Protein AF-A0AAP5Z262-F1 (afdb_monomer_lite)

Sequence (219 aa):
YDGEVIDAGWVDPITGRAVGKDWRPDMFNWAFSESNGWQYSFSVQHDIHGLIDLMTRFDKTQNPEAERGDLFAARLDEYWSTYPDRNAGDNQFPVFNTGNVGQHVQGNEPDIHVPYLYNYVGQPWKGQAAIAAATNICYKNTADGICGNDDFGTLSAWFVFRALGFYPVNASSGIYEIGTPLFDSASIDVGNNQKFTVTAKNVSRENIFIQSARYNGKD

Foldseek 3Di:
DVLDDLAQQDADPVVRHHCHNPDDQLWADPVDPLAGNLLQLCVPLVCLVVSQVSQQVVVCVVPVPDDRNPRVVVSLVQQQVAARAQPPVVRHRDPQQWLDRHRARLQDDSRLLSLLSCVVVVRQQSSLVVLLSSCVSAADPDPSGGTHDCVVPVSVVSVVCVQQQWACSPPPPPDIGGYFHQDQKDWDDPDPPDIDMDGDPPDDSPNRDDPDDADPNHD

Structure (mmCIF, N/CA/C/O backbone):
data_AF-A0AAP5Z262-F1
#
_entry.id   AF-A0AAP5Z262-F1
#
loop_
_atom_site.group_PDB
_atom_site.id
_atom_site.type_symbol
_atom_site.label_atom_id
_atom_site.label_alt_id
_atom_site.label_comp_id
_atom_site.label_asym_id
_atom_site.label_entity_id
_atom_site.label_seq_id
_atom_site.pdbx_PDB_ins_code
_atom_site.Cartn_x
_atom_site.Cartn_y
_atom_site.Cartn_z
_atom_site.occupancy
_atom_site.B_iso_or_equiv
_atom_site.auth_seq_id
_atom_site.auth_comp_id
_atom_site.auth_asym_id
_atom_site.auth_atom_id
_atom_site.pdbx_PDB_model_num
ATOM 1 N N . TYR A 1 1 ? 19.035 11.234 -13.420 1.00 51.81 1 TYR A N 1
ATOM 2 C CA . TYR A 1 1 ? 19.169 10.525 -14.699 1.00 51.81 1 TYR A CA 1
ATOM 3 C C . TYR A 1 1 ? 18.167 11.129 -15.645 1.00 51.81 1 TYR A C 1
ATOM 5 O O . TYR A 1 1 ? 17.001 11.141 -15.278 1.00 51.81 1 TYR A O 1
ATOM 13 N N . ASP A 1 2 ? 18.612 11.692 -16.768 1.00 41.34 2 ASP A N 1
ATOM 14 C CA . ASP A 1 2 ? 17.813 12.429 -17.766 1.00 41.34 2 ASP A CA 1
ATOM 15 C C . ASP A 1 2 ? 16.777 11.545 -18.497 1.00 41.34 2 ASP A C 1
ATOM 17 O O . ASP A 1 2 ? 16.682 11.537 -19.718 1.00 41.34 2 ASP A O 1
ATOM 21 N N . GLY A 1 3 ? 16.002 10.749 -17.758 1.00 48.44 3 GLY A N 1
ATOM 22 C CA . GLY A 1 3 ? 15.009 9.831 -18.305 1.00 48.44 3 GLY A CA 1
ATOM 23 C C . GLY A 1 3 ? 15.581 8.580 -18.976 1.00 48.44 3 GLY A C 1
ATOM 24 O O . GLY A 1 3 ? 14.813 7.859 -19.606 1.00 48.44 3 GLY A O 1
ATOM 25 N N . GLU A 1 4 ? 16.883 8.297 -18.860 1.00 50.97 4 GLU A N 1
ATOM 26 C CA . GLU A 1 4 ? 17.452 7.058 -19.406 1.00 50.97 4 GLU A CA 1
ATOM 27 C C . GLU A 1 4 ? 16.997 5.830 -18.606 1.00 50.97 4 GLU A C 1
ATOM 29 O O . GLU A 1 4 ? 17.049 5.806 -17.373 1.00 50.97 4 GLU A O 1
ATOM 34 N N . VAL A 1 5 ? 16.528 4.818 -19.337 1.00 59.41 5 VAL A N 1
ATOM 35 C CA . VAL A 1 5 ? 16.011 3.558 -18.800 1.00 59.41 5 VAL A CA 1
ATOM 36 C C . VAL A 1 5 ? 17.166 2.728 -18.244 1.00 59.41 5 VAL A C 1
ATOM 38 O O . VAL A 1 5 ? 18.199 2.572 -18.892 1.00 59.41 5 VAL A O 1
ATOM 41 N N . ILE A 1 6 ? 16.975 2.160 -17.053 1.00 64.00 6 ILE A N 1
ATOM 42 C CA . ILE A 1 6 ? 17.837 1.083 -16.565 1.00 64.00 6 ILE A CA 1
ATOM 43 C C . ILE A 1 6 ? 17.396 -0.188 -17.288 1.00 64.00 6 ILE A C 1
ATOM 45 O O . ILE A 1 6 ? 16.364 -0.773 -16.960 1.00 64.00 6 ILE A O 1
ATOM 49 N N . ASP A 1 7 ? 18.145 -0.568 -18.315 1.00 64.88 7 ASP A N 1
ATOM 50 C CA . ASP A 1 7 ? 17.955 -1.806 -19.061 1.00 64.88 7 ASP A CA 1
ATOM 51 C C . ASP A 1 7 ? 19.186 -2.713 -18.939 1.00 64.88 7 ASP A C 1
ATOM 53 O O . ASP A 1 7 ? 20.154 -2.409 -18.247 1.00 64.88 7 ASP A O 1
ATOM 57 N N . ALA A 1 8 ? 19.158 -3.840 -19.643 1.00 63.81 8 ALA A N 1
ATOM 58 C CA . ALA A 1 8 ? 20.242 -4.814 -19.709 1.00 63.81 8 ALA A CA 1
ATOM 59 C C . ALA A 1 8 ? 21.622 -4.232 -20.118 1.00 63.81 8 ALA A C 1
ATOM 61 O O . ALA A 1 8 ? 22.658 -4.857 -19.870 1.00 63.81 8 ALA A O 1
ATOM 62 N N . GLY A 1 9 ? 21.654 -3.062 -20.761 1.00 67.50 9 GLY A N 1
ATOM 63 C CA . GLY A 1 9 ? 22.859 -2.338 -21.161 1.00 67.50 9 GLY A CA 1
ATOM 64 C C . GLY A 1 9 ? 23.286 -1.233 -20.192 1.00 67.50 9 GLY A C 1
ATOM 65 O O . GLY A 1 9 ? 24.366 -0.668 -20.374 1.00 67.50 9 GLY A O 1
ATOM 66 N N . TRP A 1 10 ? 22.488 -0.925 -19.166 1.00 73.25 10 TRP A N 1
ATOM 67 C CA . TRP A 1 10 ? 22.792 0.143 -18.221 1.00 73.25 10 TRP A CA 1
ATOM 68 C C . TRP A 1 10 ? 23.999 -0.202 -17.335 1.00 73.25 10 TRP A C 1
ATOM 70 O O . TRP A 1 10 ? 24.155 -1.319 -16.825 1.00 73.25 10 TRP A O 1
ATOM 80 N N . VAL A 1 11 ? 24.868 0.789 -17.142 1.00 71.12 11 VAL A N 1
ATOM 81 C CA . VAL A 1 11 ? 26.059 0.703 -16.294 1.00 71.12 11 VAL A CA 1
ATOM 82 C C . VAL A 1 11 ? 26.004 1.830 -15.283 1.00 71.12 11 VAL A C 1
ATOM 84 O O . VAL A 1 11 ? 25.891 2.997 -15.659 1.00 71.12 11 VAL A O 1
ATOM 87 N N . ASP A 1 12 ? 26.123 1.479 -14.007 1.00 67.56 12 ASP A N 1
ATOM 88 C CA . ASP A 1 12 ? 26.248 2.453 -12.934 1.00 67.56 12 ASP A CA 1
ATOM 89 C C . ASP A 1 12 ? 27.539 3.275 -13.144 1.00 67.56 12 ASP A C 1
ATOM 91 O O . ASP A 1 12 ? 28.634 2.710 -13.141 1.00 67.56 12 ASP A O 1
ATOM 95 N N . PRO A 1 13 ? 27.461 4.601 -13.322 1.00 67.12 13 PRO A N 1
ATOM 96 C CA . PRO A 1 13 ? 28.593 5.464 -13.626 1.00 67.12 13 PRO A CA 1
ATOM 97 C C . PRO A 1 13 ? 29.445 5.761 -12.390 1.00 67.12 13 PRO A C 1
ATOM 99 O O . PRO A 1 13 ? 30.559 6.257 -12.533 1.00 67.12 13 PRO A O 1
ATOM 102 N N . ILE A 1 14 ? 28.936 5.483 -11.185 1.00 69.12 14 ILE A N 1
ATOM 103 C CA . ILE A 1 14 ? 29.658 5.647 -9.923 1.00 69.12 14 ILE A CA 1
ATOM 104 C C . ILE A 1 14 ? 30.444 4.374 -9.619 1.00 69.12 14 ILE A C 1
ATOM 106 O O . ILE A 1 14 ? 31.624 4.443 -9.275 1.00 69.12 14 ILE A O 1
ATOM 110 N N . THR A 1 15 ? 29.808 3.206 -9.746 1.00 71.88 15 THR A N 1
ATOM 111 C CA . THR A 1 15 ? 30.442 1.923 -9.388 1.00 71.88 15 THR A CA 1
ATOM 112 C C . THR A 1 15 ? 31.077 1.193 -10.572 1.00 71.88 15 THR A C 1
ATOM 114 O O . THR A 1 15 ? 31.849 0.254 -10.368 1.00 71.88 15 THR A O 1
ATOM 117 N N . GLY A 1 16 ? 30.770 1.601 -11.806 1.00 71.56 16 GLY A N 1
ATOM 118 C CA . GLY A 1 16 ? 31.201 0.943 -13.042 1.00 71.56 16 GLY A CA 1
ATOM 119 C C . GLY A 1 16 ? 30.554 -0.424 -13.274 1.00 71.56 16 GLY A C 1
ATOM 120 O O . GLY A 1 16 ? 30.973 -1.159 -14.169 1.00 71.56 16 GLY A O 1
ATOM 121 N N . ARG A 1 17 ? 29.570 -0.812 -12.455 1.00 67.44 17 ARG A N 1
ATOM 122 C CA . ARG A 1 17 ? 28.938 -2.129 -12.528 1.00 67.44 17 ARG A CA 1
ATOM 123 C C . ARG A 1 17 ? 27.745 -2.086 -13.473 1.00 67.44 17 ARG A C 1
ATOM 125 O O . ARG A 1 17 ? 26.837 -1.275 -13.311 1.00 67.44 17 ARG A O 1
ATOM 132 N N . ALA A 1 18 ? 27.735 -2.991 -14.444 1.00 67.81 18 ALA A N 1
ATOM 133 C CA . ALA A 1 18 ? 26.558 -3.234 -15.265 1.00 67.81 18 ALA A CA 1
ATOM 134 C C . ALA A 1 18 ? 25.479 -3.951 -14.441 1.00 67.81 18 ALA A C 1
ATOM 136 O O . ALA A 1 18 ? 25.805 -4.837 -13.644 1.00 67.81 18 ALA A O 1
ATOM 137 N N . VAL A 1 19 ? 24.203 -3.636 -14.682 1.00 65.56 19 VAL A N 1
ATOM 138 C CA . VAL A 1 19 ? 23.093 -4.498 -14.220 1.00 65.56 19 VAL A CA 1
ATOM 139 C C . VAL A 1 19 ? 23.114 -5.865 -14.916 1.00 65.56 19 VAL A C 1
ATOM 141 O O . VAL A 1 19 ? 22.616 -6.846 -14.369 1.00 65.56 19 VAL A O 1
ATOM 144 N N . GLY A 1 20 ? 23.797 -5.945 -16.063 1.00 64.62 20 GLY A N 1
ATOM 145 C CA . GLY A 1 20 ? 24.061 -7.171 -16.804 1.00 64.62 20 GLY A CA 1
ATOM 146 C C . GLY A 1 20 ? 23.035 -7.411 -17.908 1.00 64.62 20 GLY A C 1
ATOM 147 O O . GLY A 1 20 ? 21.861 -7.085 -17.773 1.00 64.62 20 GLY A O 1
ATOM 148 N N . LYS A 1 21 ? 23.484 -8.033 -19.003 1.00 58.62 21 LYS A N 1
ATOM 149 C CA . LYS A 1 21 ? 22.681 -8.271 -20.218 1.00 58.62 21 LYS A CA 1
ATOM 150 C C . LYS A 1 21 ? 21.410 -9.112 -20.003 1.00 58.62 21 LYS A C 1
ATOM 152 O O . LYS A 1 21 ? 20.513 -9.086 -20.837 1.00 58.62 21 LYS A O 1
ATOM 157 N N . ASP A 1 22 ? 21.364 -9.866 -18.908 1.00 68.75 22 ASP A N 1
ATOM 158 C CA . ASP A 1 22 ? 20.265 -10.765 -18.547 1.00 68.75 22 ASP A CA 1
ATOM 159 C C . ASP A 1 22 ? 19.406 -10.181 -17.408 1.00 68.75 22 ASP A C 1
ATOM 161 O O . ASP A 1 22 ? 18.622 -10.903 -16.792 1.00 68.75 22 ASP A O 1
ATOM 165 N N . TRP A 1 23 ? 19.565 -8.885 -17.096 1.00 73.75 23 TRP A N 1
ATOM 166 C CA . TRP A 1 23 ? 18.809 -8.223 -16.037 1.00 73.75 23 TRP A CA 1
ATOM 167 C C . TRP A 1 23 ? 17.308 -8.266 -16.313 1.00 73.75 23 TRP A C 1
ATOM 169 O O . TRP A 1 23 ? 16.838 -7.943 -17.408 1.00 73.75 23 TRP A O 1
ATOM 179 N N . ARG A 1 24 ? 16.553 -8.615 -15.273 1.00 77.75 24 ARG A N 1
ATOM 180 C CA . ARG A 1 24 ? 15.099 -8.506 -15.234 1.00 77.75 24 ARG A CA 1
ATOM 181 C C . ARG A 1 24 ? 14.673 -7.929 -13.880 1.00 77.75 24 ARG A C 1
ATOM 183 O O . ARG A 1 24 ? 15.329 -8.209 -12.873 1.00 77.75 24 ARG A O 1
ATOM 190 N N . PRO A 1 25 ? 13.580 -7.148 -13.821 1.00 81.75 25 PRO A N 1
ATOM 191 C CA . PRO A 1 25 ? 13.153 -6.476 -12.591 1.00 81.75 25 PRO A CA 1
ATOM 192 C C . PRO A 1 25 ? 12.704 -7.436 -11.476 1.00 81.75 25 PRO A C 1
ATOM 194 O O . PRO A 1 25 ? 12.624 -7.026 -10.322 1.00 81.75 25 PRO A O 1
ATOM 197 N N . ASP A 1 26 ? 12.418 -8.700 -11.798 1.00 82.62 26 ASP A N 1
ATOM 198 C CA . ASP A 1 26 ? 11.992 -9.763 -10.878 1.00 82.62 26 ASP A CA 1
ATOM 199 C C . ASP A 1 26 ? 13.151 -10.560 -10.256 1.00 82.62 26 ASP A C 1
ATOM 201 O O . ASP A 1 26 ? 12.915 -11.388 -9.373 1.00 82.62 26 ASP A O 1
ATOM 205 N N . MET A 1 27 ? 14.391 -10.307 -10.687 1.00 84.12 27 MET A N 1
ATOM 206 C CA . MET A 1 27 ? 15.595 -10.945 -10.153 1.00 84.12 27 MET A CA 1
ATOM 207 C C . MET A 1 27 ? 16.131 -10.221 -8.918 1.00 84.12 27 MET A C 1
ATOM 209 O O . MET A 1 27 ? 16.180 -8.990 -8.874 1.00 84.12 27 MET A O 1
ATOM 213 N N . PHE A 1 28 ? 16.641 -10.992 -7.959 1.00 83.94 28 PHE A N 1
ATOM 214 C CA . PHE A 1 28 ? 17.442 -10.455 -6.866 1.00 83.94 28 PHE A CA 1
ATOM 215 C C . PHE A 1 28 ? 18.839 -10.093 -7.375 1.00 83.94 28 PHE A C 1
ATOM 217 O O . PHE A 1 28 ? 19.470 -10.878 -8.079 1.00 83.94 28 PHE A O 1
ATOM 224 N N . ASN A 1 29 ? 19.333 -8.901 -7.051 1.00 78.50 29 ASN A N 1
ATOM 225 C CA . ASN A 1 29 ? 20.678 -8.480 -7.433 1.00 78.50 29 ASN A CA 1
ATOM 226 C C . ASN A 1 29 ? 21.217 -7.415 -6.468 1.00 78.50 29 ASN A C 1
ATOM 228 O O . ASN A 1 29 ? 20.510 -6.908 -5.605 1.00 78.50 29 ASN A O 1
ATOM 232 N N . TRP A 1 30 ? 22.488 -7.054 -6.639 1.00 77.00 30 TRP A N 1
ATOM 233 C CA . TRP A 1 30 ? 23.200 -6.126 -5.756 1.00 77.00 30 TRP A CA 1
ATOM 234 C C . TRP A 1 30 ? 22.702 -4.671 -5.810 1.00 77.00 30 TRP A C 1
ATOM 236 O O . TRP A 1 30 ? 23.102 -3.882 -4.957 1.00 77.00 30 TRP A O 1
ATOM 246 N N . ALA A 1 31 ? 21.890 -4.293 -6.803 1.00 79.62 31 ALA A N 1
ATOM 247 C CA . ALA A 1 31 ? 21.392 -2.926 -6.942 1.00 79.62 31 ALA A CA 1
ATOM 248 C C . ALA A 1 31 ? 20.228 -2.622 -5.983 1.00 79.62 31 ALA A C 1
ATOM 250 O O . ALA A 1 31 ? 19.948 -1.453 -5.724 1.00 79.62 31 ALA A O 1
ATOM 251 N N . PHE A 1 32 ? 19.576 -3.656 -5.440 1.00 85.62 32 PHE A N 1
ATOM 252 C CA . PHE A 1 32 ? 18.444 -3.532 -4.525 1.00 85.62 32 PHE A CA 1
ATOM 253 C C . PHE A 1 32 ? 18.739 -4.277 -3.225 1.00 85.62 32 PHE A C 1
ATOM 255 O O . PHE A 1 32 ? 19.032 -5.472 -3.225 1.00 85.62 32 PHE A O 1
ATOM 262 N N . SER A 1 33 ? 18.669 -3.572 -2.098 1.00 89.56 33 SER A N 1
ATOM 263 C CA . SER A 1 33 ? 18.891 -4.187 -0.790 1.00 89.56 33 SER A CA 1
ATOM 264 C C . SER A 1 33 ? 17.739 -5.126 -0.453 1.00 89.56 33 SER A C 1
ATOM 266 O O . SER A 1 33 ? 16.592 -4.698 -0.409 1.00 89.56 33 SER A O 1
ATOM 268 N N . GLU A 1 34 ? 18.050 -6.402 -0.213 1.00 89.44 34 GLU A N 1
ATOM 269 C CA . GLU A 1 34 ? 17.104 -7.417 0.289 1.00 89.44 34 GLU A CA 1
ATOM 270 C C . GLU A 1 34 ? 15.880 -7.690 -0.606 1.00 89.44 34 GLU A C 1
ATOM 272 O O . GLU A 1 34 ? 14.940 -8.363 -0.194 1.00 89.44 34 GLU A O 1
ATOM 277 N N . SER A 1 35 ? 15.909 -7.219 -1.854 1.00 90.06 35 SER A N 1
ATOM 278 C CA . SER A 1 35 ? 14.719 -7.033 -2.678 1.00 90.06 35 SER A CA 1
ATOM 279 C C . SER A 1 35 ? 15.062 -7.046 -4.180 1.00 90.06 35 SER A C 1
ATOM 281 O O . SER A 1 35 ? 16.170 -7.416 -4.572 1.00 90.06 35 SER A O 1
ATOM 283 N N . ASN A 1 36 ? 14.118 -6.678 -5.047 1.00 88.56 36 ASN A N 1
ATOM 284 C CA . ASN A 1 36 ? 14.302 -6.577 -6.493 1.00 88.56 36 ASN A CA 1
ATOM 285 C C . ASN A 1 36 ? 13.772 -5.241 -7.053 1.00 88.56 36 ASN A C 1
ATOM 287 O O . ASN A 1 36 ? 13.292 -4.368 -6.326 1.00 88.56 36 ASN A O 1
ATOM 291 N N . GLY A 1 37 ? 13.876 -5.076 -8.374 1.00 88.00 37 GLY A N 1
ATOM 292 C CA . GLY A 1 37 ? 13.469 -3.845 -9.050 1.00 88.00 37 GLY A CA 1
ATOM 293 C C . GLY A 1 37 ? 11.963 -3.592 -9.011 1.00 88.00 37 GLY A C 1
ATOM 294 O O . GLY A 1 37 ? 11.551 -2.435 -9.002 1.00 88.00 37 GLY A O 1
ATOM 295 N N . TRP A 1 38 ? 11.141 -4.644 -8.944 1.00 89.88 38 TRP A N 1
ATOM 296 C CA . TRP A 1 38 ? 9.691 -4.515 -8.782 1.00 89.88 38 TRP A CA 1
ATOM 297 C C . TRP A 1 38 ? 9.321 -3.821 -7.476 1.00 89.88 38 TRP A C 1
ATOM 299 O O . TRP A 1 38 ? 8.616 -2.814 -7.487 1.00 89.88 38 TRP A O 1
ATOM 309 N N . GLN A 1 39 ? 9.833 -4.340 -6.370 1.00 91.38 39 GLN A N 1
ATOM 310 C CA . GLN A 1 39 ? 9.579 -3.861 -5.013 1.00 91.38 39 GLN A CA 1
ATOM 311 C C . GLN A 1 39 ? 10.075 -2.418 -4.823 1.00 91.38 39 GLN A C 1
ATOM 313 O O . GLN A 1 39 ? 9.315 -1.520 -4.458 1.00 91.38 39 GLN A O 1
ATOM 318 N N . TYR A 1 40 ? 11.320 -2.135 -5.220 1.00 93.25 40 TYR A N 1
ATOM 319 C CA . TYR A 1 40 ? 11.901 -0.795 -5.081 1.00 93.25 40 TYR A CA 1
ATOM 320 C C . TYR A 1 40 ? 11.339 0.257 -6.048 1.00 93.25 40 TYR A C 1
ATOM 322 O O . TYR A 1 40 ? 11.535 1.452 -5.812 1.00 93.25 40 TYR A O 1
ATOM 330 N N . SER A 1 41 ? 10.622 -0.140 -7.107 1.00 92.25 41 SER A N 1
ATOM 331 C CA . SER A 1 41 ? 10.039 0.810 -8.071 1.00 92.25 41 SER A CA 1
ATOM 332 C C . SER A 1 41 ? 9.047 1.793 -7.437 1.00 92.25 41 SER A C 1
ATOM 334 O O . SER A 1 41 ? 8.836 2.888 -7.961 1.00 92.25 41 SER A O 1
ATOM 336 N N . PHE A 1 42 ? 8.486 1.427 -6.282 1.00 95.62 42 PHE A N 1
ATOM 337 C CA . PHE A 1 42 ? 7.511 2.212 -5.532 1.00 95.62 42 PHE A CA 1
ATOM 338 C C . PHE A 1 42 ? 8.099 2.943 -4.310 1.00 95.62 42 PHE A C 1
ATOM 340 O O . PHE A 1 42 ? 7.357 3.574 -3.550 1.00 95.62 42 PHE A O 1
ATOM 347 N N . SER A 1 43 ? 9.419 2.895 -4.102 1.00 95.44 43 SER A N 1
ATOM 348 C CA . SER A 1 43 ? 10.116 3.487 -2.945 1.00 95.44 43 SER A CA 1
ATOM 349 C C . SER A 1 43 ? 10.392 4.986 -3.119 1.00 95.44 43 SER A C 1
ATOM 351 O O . SER A 1 43 ? 11.528 5.452 -3.054 1.00 95.44 43 SER A O 1
ATOM 353 N N . VAL A 1 44 ? 9.326 5.755 -3.363 1.00 96.38 44 VAL A N 1
ATOM 354 C CA . VAL A 1 44 ? 9.349 7.221 -3.531 1.00 96.38 44 VAL A CA 1
ATOM 355 C C . VAL A 1 44 ? 8.280 7.859 -2.637 1.00 96.38 44 VAL A C 1
ATOM 357 O O . VAL A 1 44 ? 7.519 8.725 -3.053 1.00 96.38 44 VAL A O 1
ATOM 360 N N . GLN A 1 45 ? 8.190 7.414 -1.379 1.00 96.88 45 GLN A N 1
ATOM 361 C CA . GLN A 1 45 ? 7.114 7.780 -0.443 1.00 96.88 45 GLN A CA 1
ATOM 362 C C . GLN A 1 45 ? 6.991 9.299 -0.233 1.00 96.88 45 GLN A C 1
ATOM 364 O O . GLN A 1 45 ? 5.908 9.805 0.049 1.00 96.88 45 GLN A O 1
ATOM 369 N N . HIS A 1 46 ? 8.092 10.038 -0.384 1.00 96.94 46 HIS A N 1
ATOM 370 C CA . HIS A 1 46 ? 8.107 11.494 -0.263 1.00 96.94 46 HIS A CA 1
ATOM 371 C C . HIS A 1 46 ? 7.457 12.227 -1.449 1.00 96.94 46 HIS A C 1
ATOM 373 O O . HIS A 1 46 ? 7.038 13.367 -1.270 1.00 96.94 46 HIS A O 1
ATOM 379 N N . ASP A 1 47 ? 7.365 11.597 -2.627 1.00 97.56 47 ASP A N 1
ATOM 380 C CA . ASP A 1 47 ? 6.815 12.194 -3.851 1.00 97.56 47 ASP A CA 1
ATOM 381 C C . ASP A 1 47 ? 6.137 11.150 -4.765 1.00 97.56 47 ASP A C 1
ATOM 383 O O . ASP A 1 47 ? 6.516 10.913 -5.916 1.00 97.56 47 ASP A O 1
ATOM 387 N N . ILE A 1 48 ? 5.090 10.506 -4.243 1.00 97.81 48 ILE A N 1
ATOM 388 C CA . ILE A 1 48 ? 4.308 9.510 -4.995 1.00 97.81 48 ILE A CA 1
ATOM 389 C C . ILE A 1 48 ? 3.617 10.152 -6.207 1.00 97.81 48 ILE A C 1
ATOM 391 O O . ILE A 1 48 ? 3.496 9.530 -7.262 1.00 97.81 48 ILE A O 1
ATOM 395 N N . HIS A 1 49 ? 3.188 11.413 -6.097 1.00 97.69 49 HIS A N 1
ATOM 396 C CA . HIS A 1 49 ? 2.591 12.129 -7.222 1.00 97.69 49 HIS A CA 1
ATOM 397 C C . HIS A 1 49 ? 3.599 12.375 -8.351 1.00 97.69 49 HIS A C 1
ATOM 399 O O . HIS A 1 49 ? 3.242 12.153 -9.509 1.00 97.69 49 HIS A O 1
ATOM 405 N N . GLY A 1 50 ? 4.843 12.746 -8.037 1.00 97.94 50 GLY A N 1
ATOM 406 C CA . GLY A 1 50 ? 5.915 12.864 -9.022 1.00 97.94 50 GLY A CA 1
ATOM 407 C C . GLY A 1 50 ? 6.248 11.534 -9.700 1.00 97.94 50 GLY A C 1
ATOM 408 O O . GLY A 1 50 ? 6.443 11.506 -10.918 1.00 97.94 50 GLY A O 1
ATOM 409 N N . LEU A 1 51 ? 6.228 10.419 -8.957 1.00 97.44 51 LEU A N 1
ATOM 410 C CA . LEU A 1 51 ? 6.374 9.074 -9.528 1.00 97.44 51 LEU A CA 1
ATOM 411 C C . LEU A 1 51 ? 5.230 8.733 -10.500 1.00 97.44 51 LEU A C 1
ATOM 413 O O . LEU A 1 51 ? 5.487 8.278 -11.617 1.00 97.44 51 LEU A O 1
ATOM 417 N N . ILE A 1 52 ? 3.978 9.006 -10.118 1.00 98.31 52 ILE A N 1
ATOM 418 C CA . ILE A 1 52 ? 2.803 8.828 -10.988 1.00 98.31 52 ILE A CA 1
ATOM 419 C C . ILE A 1 52 ? 2.938 9.667 -12.263 1.00 98.31 52 ILE A C 1
ATOM 421 O O . ILE A 1 52 ? 2.683 9.173 -13.363 1.00 98.31 52 ILE A O 1
ATOM 425 N N . ASP A 1 53 ? 3.366 10.923 -12.140 1.00 97.62 53 ASP A N 1
ATOM 426 C CA . ASP A 1 53 ? 3.544 11.819 -13.283 1.00 97.62 53 ASP A CA 1
ATOM 427 C C . ASP A 1 53 ? 4.675 11.346 -14.203 1.00 97.62 53 ASP A C 1
ATOM 429 O O . ASP A 1 53 ? 4.554 11.431 -15.426 1.00 97.62 53 ASP A O 1
ATOM 433 N N . LEU A 1 54 ? 5.767 10.823 -13.637 1.00 96.31 54 LEU A N 1
ATOM 434 C CA . LEU A 1 54 ? 6.868 10.234 -14.397 1.00 96.31 54 LEU A CA 1
ATOM 435 C C . LEU A 1 54 ? 6.401 9.017 -15.204 1.00 96.31 54 LEU A C 1
ATOM 437 O O . LEU A 1 54 ? 6.632 8.971 -16.413 1.00 96.31 54 LEU A O 1
ATOM 441 N N . MET A 1 55 ? 5.703 8.076 -14.563 1.00 95.06 55 MET A N 1
ATOM 442 C CA . MET A 1 55 ? 5.150 6.897 -15.238 1.00 95.06 55 MET A CA 1
ATOM 443 C C . MET A 1 55 ? 4.120 7.283 -16.305 1.00 95.06 55 MET A C 1
ATOM 445 O O . MET A 1 55 ? 4.134 6.731 -17.399 1.00 95.06 55 MET A O 1
ATOM 449 N N . THR A 1 56 ? 3.284 8.288 -16.035 1.00 95.38 56 THR A N 1
ATOM 450 C CA . THR A 1 56 ? 2.315 8.811 -17.011 1.00 95.38 56 THR A CA 1
ATOM 451 C C . THR A 1 56 ? 3.016 9.395 -18.239 1.00 95.38 56 THR A C 1
ATOM 453 O O . THR A 1 56 ? 2.611 9.131 -19.368 1.00 95.38 56 THR A O 1
ATOM 456 N N . ARG A 1 57 ? 4.083 10.191 -18.056 1.00 95.31 57 ARG A N 1
ATOM 457 C CA . ARG A 1 57 ? 4.856 10.732 -19.189 1.00 95.31 57 ARG A CA 1
ATOM 458 C C . ARG A 1 57 ? 5.466 9.622 -20.038 1.00 95.31 57 ARG A C 1
ATOM 460 O O . ARG A 1 57 ? 5.474 9.753 -21.257 1.00 95.31 57 ARG A O 1
ATOM 467 N N . PHE A 1 58 ? 5.958 8.560 -19.402 1.00 90.00 58 PHE A N 1
ATOM 468 C CA . PHE A 1 58 ? 6.479 7.392 -20.104 1.00 90.00 58 PHE A CA 1
ATOM 469 C C . PHE A 1 58 ? 5.386 6.690 -20.914 1.00 90.00 58 PHE A C 1
ATOM 471 O O . PHE A 1 58 ? 5.572 6.465 -22.108 1.00 90.00 58 PHE A O 1
ATOM 478 N N . ASP A 1 59 ? 4.234 6.409 -20.306 1.00 91.25 59 ASP A N 1
ATOM 479 C CA . ASP A 1 59 ? 3.116 5.743 -20.981 1.00 91.25 59 ASP A CA 1
ATOM 480 C C . ASP A 1 59 ? 2.650 6.536 -22.210 1.00 91.25 59 ASP A C 1
ATOM 482 O O . ASP A 1 59 ? 2.495 5.986 -23.297 1.00 91.25 59 ASP A O 1
ATOM 486 N N . LYS A 1 60 ? 2.611 7.871 -22.103 1.00 92.44 60 LYS A N 1
ATOM 487 C CA . LYS A 1 60 ? 2.285 8.770 -23.222 1.00 92.44 60 LYS A CA 1
ATOM 488 C C . LYS A 1 60 ? 3.247 8.719 -24.408 1.00 92.44 60 LYS A C 1
ATOM 490 O O . LYS A 1 60 ? 2.874 9.157 -25.495 1.00 92.44 60 LYS A O 1
ATOM 495 N N . THR A 1 61 ? 4.458 8.181 -24.242 1.00 92.94 61 THR A N 1
ATOM 496 C CA . THR A 1 61 ? 5.361 7.921 -25.380 1.00 92.94 61 THR A CA 1
ATOM 497 C C . THR A 1 61 ? 4.896 6.743 -26.239 1.00 92.94 61 THR A C 1
ATOM 499 O O . THR A 1 61 ? 5.227 6.694 -27.421 1.00 92.94 61 THR A O 1
ATOM 502 N N . GLN A 1 62 ? 4.133 5.813 -25.655 1.00 90.25 62 GLN A N 1
ATOM 503 C CA . GLN A 1 62 ? 3.615 4.607 -26.305 1.00 90.25 62 GLN A CA 1
ATOM 504 C C . GLN A 1 62 ? 2.124 4.745 -26.651 1.00 90.25 62 GLN A C 1
ATOM 506 O O . GLN A 1 62 ? 1.688 4.303 -27.711 1.00 90.25 62 GLN A O 1
ATOM 511 N N . ASN A 1 63 ? 1.352 5.388 -25.772 1.00 93.31 63 ASN A N 1
ATOM 512 C CA . ASN A 1 63 ? -0.076 5.641 -25.902 1.00 93.31 63 ASN A CA 1
ATOM 513 C C . ASN A 1 63 ? -0.397 7.109 -25.547 1.00 93.31 63 ASN A C 1
ATOM 515 O O . ASN A 1 63 ? -0.592 7.426 -24.373 1.00 93.31 63 ASN A O 1
ATOM 519 N N . PRO A 1 64 ? -0.490 8.020 -26.534 1.00 95.50 64 PRO A N 1
ATOM 520 C CA . PRO A 1 64 ? -0.764 9.441 -26.288 1.00 95.50 64 PRO A CA 1
ATOM 521 C C . PRO A 1 64 ? -2.066 9.735 -25.520 1.00 95.50 64 PRO A C 1
ATOM 523 O O . PRO A 1 64 ? -2.156 10.778 -24.870 1.00 95.50 64 PRO A O 1
ATOM 526 N N . GLU A 1 65 ? -3.037 8.817 -25.563 1.00 96.94 65 GLU A N 1
ATOM 527 C CA . GLU A 1 65 ? -4.336 8.928 -24.886 1.00 96.94 65 GLU A CA 1
ATOM 528 C C . GLU A 1 65 ? -4.318 8.395 -23.441 1.00 96.94 65 GLU A C 1
ATOM 530 O O . GLU A 1 65 ? -5.353 8.412 -22.782 1.00 96.94 65 GLU A O 1
ATOM 535 N N . ALA A 1 66 ? -3.172 7.922 -22.934 1.00 95.50 66 ALA A N 1
ATOM 536 C CA . ALA A 1 66 ? -3.055 7.431 -21.562 1.00 95.50 66 ALA A CA 1
ATOM 537 C C . ALA A 1 66 ? -3.460 8.502 -20.533 1.00 95.50 66 ALA A C 1
ATOM 539 O O . ALA A 1 66 ? -3.001 9.657 -20.580 1.00 95.50 66 ALA A O 1
ATOM 540 N N . GLU A 1 67 ? -4.296 8.116 -19.573 1.00 97.00 67 GLU A N 1
ATOM 541 C CA . GLU A 1 67 ? -4.696 8.966 -18.463 1.00 97.00 67 GLU A CA 1
ATOM 542 C C . GLU A 1 67 ? -3.621 8.983 -17.370 1.00 97.00 67 GLU A C 1
ATOM 544 O O . GLU A 1 67 ? -2.689 8.173 -17.308 1.00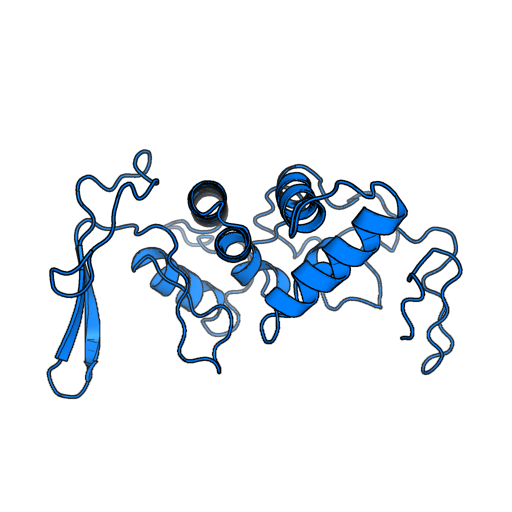 97.00 67 GLU A O 1
ATOM 549 N N . ARG A 1 68 ? -3.709 9.981 -16.487 1.00 97.12 68 ARG A N 1
ATOM 550 C CA . ARG A 1 68 ? -2.754 10.117 -15.390 1.00 97.12 68 ARG A CA 1
ATOM 551 C C . ARG A 1 68 ? -2.892 8.939 -14.427 1.00 97.12 68 ARG A C 1
ATOM 553 O O . ARG A 1 68 ? -3.896 8.827 -13.734 1.00 97.12 68 ARG A O 1
ATOM 560 N N . GLY A 1 69 ? -1.823 8.160 -14.295 1.00 96.50 69 GLY A N 1
ATOM 561 C CA . GLY A 1 69 ? -1.749 7.035 -13.365 1.00 96.50 69 GLY A CA 1
ATOM 562 C C . GLY A 1 69 ? -2.139 5.680 -13.946 1.00 96.50 69 GLY A C 1
ATOM 563 O O . GLY A 1 69 ? -2.029 4.705 -13.208 1.00 96.50 69 GLY A O 1
ATOM 564 N N . ASP A 1 70 ? -2.494 5.582 -15.231 1.00 95.81 70 ASP A N 1
ATOM 565 C CA . ASP A 1 70 ? -2.849 4.306 -15.875 1.00 95.81 70 ASP A CA 1
ATOM 566 C C . ASP A 1 70 ? -1.743 3.261 -15.716 1.00 95.81 70 ASP A C 1
ATOM 568 O O . ASP A 1 70 ? -1.961 2.196 -15.133 1.00 95.81 70 ASP A O 1
ATOM 572 N N . LEU A 1 71 ? -0.518 3.599 -16.132 1.00 95.19 71 LEU A N 1
ATOM 573 C CA . LEU A 1 71 ? 0.631 2.712 -15.963 1.00 95.19 71 LEU A CA 1
ATOM 574 C C . LEU A 1 71 ? 0.927 2.405 -14.490 1.00 95.19 71 LEU A C 1
ATOM 576 O O . LEU A 1 71 ? 1.274 1.274 -14.161 1.00 95.19 71 LEU A O 1
ATOM 580 N N . PHE A 1 72 ? 0.785 3.384 -13.595 1.00 97.25 72 PHE A N 1
ATOM 581 C CA . PHE A 1 72 ? 1.032 3.175 -12.167 1.00 97.25 72 PHE A CA 1
ATOM 582 C C . PHE A 1 72 ? 0.040 2.160 -11.579 1.00 97.25 72 PHE A C 1
ATOM 584 O O . PHE A 1 72 ? 0.447 1.220 -10.900 1.00 97.25 72 PHE A O 1
ATOM 591 N N . ALA A 1 73 ? -1.251 2.305 -11.890 1.00 97.50 73 ALA A N 1
ATOM 592 C CA . ALA A 1 73 ? -2.293 1.379 -11.463 1.00 97.50 73 ALA A CA 1
ATOM 593 C C . ALA A 1 73 ? -2.106 -0.015 -12.080 1.00 97.50 73 ALA A C 1
ATOM 595 O O . ALA A 1 73 ? -2.213 -1.010 -11.367 1.00 97.50 73 ALA A O 1
ATOM 596 N N . ALA A 1 74 ? -1.765 -0.099 -13.369 1.00 96.06 74 ALA A N 1
ATOM 597 C CA . ALA A 1 74 ? -1.488 -1.368 -14.038 1.00 96.06 74 ALA A CA 1
ATOM 598 C C . ALA A 1 74 ? -0.275 -2.091 -13.428 1.00 96.06 74 ALA A C 1
ATOM 600 O O . ALA A 1 74 ? -0.310 -3.305 -13.235 1.00 96.06 74 ALA A O 1
ATOM 601 N N . ARG A 1 75 ? 0.783 -1.351 -13.071 1.00 95.31 75 ARG A N 1
ATOM 602 C CA . ARG A 1 75 ? 1.958 -1.912 -12.390 1.00 95.31 75 ARG A CA 1
ATOM 603 C C . ARG A 1 75 ? 1.638 -2.379 -10.981 1.00 95.31 75 ARG A C 1
ATOM 605 O O . ARG A 1 75 ? 2.128 -3.435 -10.595 1.00 95.31 75 ARG A O 1
ATOM 612 N N . LEU A 1 76 ? 0.807 -1.647 -10.237 1.00 97.19 76 LEU A N 1
ATOM 613 C CA . LEU A 1 76 ? 0.296 -2.136 -8.959 1.00 97.19 76 LEU A CA 1
ATOM 614 C C . LEU A 1 76 ? -0.525 -3.416 -9.147 1.00 97.19 76 LEU A C 1
ATOM 616 O O . LEU A 1 76 ? -0.309 -4.356 -8.398 1.00 97.19 76 LEU A O 1
ATOM 620 N N . ASP A 1 77 ? -1.413 -3.504 -10.140 1.00 97.31 77 ASP A N 1
ATOM 621 C CA . ASP A 1 77 ? -2.191 -4.727 -10.391 1.00 97.31 77 ASP A CA 1
ATOM 622 C C . ASP A 1 77 ? -1.270 -5.922 -10.707 1.00 97.31 77 ASP A C 1
ATOM 624 O O . ASP A 1 77 ? -1.407 -6.994 -10.113 1.00 97.31 77 ASP A O 1
ATOM 628 N N . GLU A 1 78 ? -0.286 -5.721 -11.590 1.00 95.25 78 GLU A N 1
ATOM 629 C CA . GLU A 1 78 ? 0.701 -6.737 -11.976 1.00 95.25 78 GLU A CA 1
ATOM 630 C C . GLU A 1 78 ? 1.577 -7.180 -10.793 1.00 95.25 78 GLU A C 1
ATOM 632 O O . GLU A 1 78 ? 1.912 -8.363 -10.677 1.00 95.25 78 GLU A O 1
ATOM 637 N N . TYR A 1 79 ? 1.903 -6.254 -9.888 1.00 94.81 79 TYR A N 1
ATOM 638 C CA . TYR A 1 79 ? 2.692 -6.503 -8.682 1.00 94.81 79 TYR A CA 1
ATOM 639 C C . TYR A 1 79 ? 2.063 -7.578 -7.779 1.00 94.81 79 TYR A C 1
ATOM 641 O O . TYR A 1 79 ? 2.783 -8.391 -7.205 1.00 94.81 79 TYR A O 1
ATOM 649 N N . TRP A 1 80 ? 0.731 -7.666 -7.710 1.00 94.75 80 TRP A N 1
ATOM 650 C CA . TRP A 1 80 ? 0.035 -8.684 -6.905 1.00 94.75 80 TRP A CA 1
ATOM 651 C C . TRP A 1 80 ? -0.125 -10.040 -7.605 1.00 94.75 80 TRP A C 1
ATOM 653 O O . TRP A 1 80 ? -0.456 -11.026 -6.945 1.00 94.75 80 TRP A O 1
ATOM 663 N N . SER A 1 81 ? 0.094 -10.113 -8.922 1.00 92.38 81 SER A N 1
ATOM 664 C CA . SER A 1 81 ? -0.099 -11.336 -9.720 1.00 92.38 81 SER A CA 1
ATOM 665 C C . SER A 1 81 ? 1.191 -11.967 -10.245 1.00 92.38 81 SER A C 1
ATOM 667 O O . SER A 1 81 ? 1.189 -13.139 -10.620 1.00 92.38 81 SER A O 1
ATOM 669 N N . THR A 1 82 ? 2.287 -11.213 -10.285 1.00 89.56 82 THR A N 1
ATOM 670 C CA . THR A 1 82 ? 3.584 -11.669 -10.803 1.00 89.56 82 THR A CA 1
ATOM 671 C C . THR A 1 82 ? 4.472 -12.098 -9.652 1.00 89.56 82 THR A C 1
ATOM 673 O O . THR A 1 82 ? 4.561 -11.378 -8.675 1.00 89.56 82 THR A O 1
ATOM 676 N N . TYR A 1 83 ? 5.154 -13.237 -9.742 1.00 88.50 83 TYR A N 1
ATOM 677 C CA . TYR A 1 83 ? 6.042 -13.706 -8.673 1.00 88.50 83 TYR A CA 1
ATOM 678 C C . TYR A 1 83 ? 7.517 -13.479 -9.026 1.00 88.50 83 TYR A C 1
ATOM 680 O O . TYR A 1 83 ? 7.865 -13.564 -10.206 1.00 88.50 83 TYR A O 1
ATOM 688 N N . PRO A 1 84 ? 8.392 -13.236 -8.031 1.00 86.12 84 PRO A N 1
ATOM 689 C CA . PRO A 1 84 ? 9.835 -13.214 -8.246 1.00 86.12 84 PRO A CA 1
ATOM 690 C C . PRO A 1 84 ? 10.338 -14.530 -8.850 1.00 86.12 84 PRO A C 1
ATOM 692 O O . PRO A 1 84 ? 9.840 -15.606 -8.491 1.00 86.12 84 PRO A O 1
ATOM 695 N N . ASP A 1 85 ? 11.364 -14.471 -9.702 1.00 81.88 85 ASP A N 1
ATOM 696 C CA . ASP A 1 85 ? 11.982 -15.690 -10.226 1.00 81.88 85 ASP A CA 1
ATOM 697 C C . ASP A 1 85 ? 12.804 -16.391 -9.133 1.00 81.88 85 ASP A C 1
ATOM 699 O O . ASP A 1 85 ? 13.897 -15.971 -8.740 1.00 81.88 85 ASP A O 1
ATOM 703 N N . ARG A 1 86 ? 12.266 -17.507 -8.640 1.00 80.69 86 ARG A N 1
ATOM 704 C CA . ARG A 1 86 ? 12.917 -18.359 -7.636 1.00 80.69 86 ARG A CA 1
ATOM 705 C C . ARG A 1 86 ? 13.959 -19.310 -8.229 1.00 80.69 86 ARG A C 1
ATOM 707 O O . ARG A 1 86 ? 14.645 -19.981 -7.471 1.00 80.69 86 ARG A O 1
ATOM 714 N N . ASN A 1 87 ? 14.087 -19.368 -9.554 1.00 81.62 87 ASN A N 1
ATOM 715 C CA . ASN A 1 87 ? 15.016 -20.237 -10.275 1.00 81.62 87 ASN A CA 1
ATOM 716 C C . ASN A 1 87 ? 16.103 -19.449 -11.030 1.00 81.62 87 ASN A C 1
ATOM 718 O O . ASN A 1 87 ? 16.783 -20.013 -11.888 1.00 81.62 87 ASN A O 1
ATOM 722 N N . ALA A 1 88 ? 16.315 -18.170 -10.703 1.00 79.88 88 ALA A N 1
ATOM 723 C CA . ALA A 1 88 ? 17.292 -17.294 -11.359 1.00 79.88 88 ALA A CA 1
ATOM 724 C C . ALA A 1 88 ? 18.771 -17.572 -10.980 1.00 79.88 88 ALA A C 1
ATOM 726 O O . ALA A 1 88 ? 19.614 -16.678 -11.056 1.00 79.88 88 ALA A O 1
ATOM 727 N N . GLY A 1 89 ? 19.109 -18.801 -10.572 1.00 82.88 89 GLY A N 1
ATOM 728 C CA . GLY A 1 89 ? 20.468 -19.192 -10.180 1.00 82.88 89 GLY A CA 1
ATOM 729 C C . GLY A 1 89 ? 21.003 -18.352 -9.017 1.00 82.88 89 GLY A C 1
ATOM 730 O O . GLY A 1 89 ? 20.353 -18.245 -7.980 1.00 82.88 89 GLY A O 1
ATOM 731 N N . ASP A 1 90 ? 22.162 -17.718 -9.203 1.00 78.44 90 ASP A N 1
ATOM 732 C CA . ASP A 1 90 ? 22.780 -16.841 -8.193 1.00 78.44 90 ASP A CA 1
ATOM 733 C C . ASP A 1 90 ? 21.936 -15.589 -7.875 1.00 78.44 90 ASP A C 1
ATOM 735 O O . ASP A 1 90 ? 22.106 -14.980 -6.822 1.00 78.44 90 ASP A O 1
ATOM 739 N N . ASN A 1 91 ? 20.992 -15.241 -8.756 1.00 78.06 91 ASN A N 1
ATOM 740 C CA . ASN A 1 91 ? 20.060 -14.120 -8.608 1.00 78.06 91 ASN A CA 1
ATOM 741 C C . ASN A 1 91 ? 18.670 -14.567 -8.115 1.00 78.06 91 ASN A C 1
ATOM 743 O O . ASN A 1 91 ? 17.687 -13.831 -8.256 1.00 78.06 91 ASN A O 1
ATOM 747 N N . GLN A 1 92 ? 18.554 -15.797 -7.597 1.00 80.75 92 GLN A N 1
ATOM 748 C CA . GLN A 1 92 ? 17.298 -16.315 -7.057 1.00 80.75 92 GLN A CA 1
ATOM 749 C C . GLN A 1 92 ? 16.764 -15.417 -5.943 1.00 80.75 92 GLN A C 1
ATOM 751 O O . GLN A 1 92 ? 17.512 -14.908 -5.103 1.00 80.75 92 GLN A O 1
ATOM 756 N N . PHE A 1 93 ? 15.444 -15.263 -5.912 1.00 82.56 93 PHE A N 1
ATOM 757 C CA . PHE A 1 93 ? 14.806 -14.477 -4.871 1.00 82.56 93 PHE A CA 1
ATOM 758 C C . PHE A 1 93 ? 15.084 -15.060 -3.468 1.00 82.56 93 PHE A C 1
ATOM 760 O O . PHE A 1 93 ? 14.910 -16.271 -3.280 1.00 82.56 93 PHE A O 1
ATOM 767 N N . PRO A 1 94 ? 15.521 -14.255 -2.478 1.00 81.69 94 PRO A N 1
ATOM 768 C CA . PRO A 1 94 ? 16.037 -14.797 -1.227 1.00 81.69 94 PRO A CA 1
ATOM 769 C C . PRO A 1 94 ? 14.966 -15.493 -0.388 1.00 81.69 94 PRO A C 1
ATOM 771 O O . PRO A 1 94 ? 13.848 -15.005 -0.255 1.00 81.69 94 PRO A O 1
ATOM 774 N N . VAL A 1 95 ? 15.335 -16.602 0.259 1.00 82.81 95 VAL A N 1
ATOM 775 C CA . VAL A 1 95 ? 14.401 -17.432 1.049 1.00 82.81 95 VAL A CA 1
ATOM 776 C C . VAL A 1 95 ? 13.836 -16.727 2.285 1.00 82.81 95 VAL A C 1
ATOM 778 O O . VAL A 1 95 ? 12.811 -17.155 2.806 1.00 82.81 95 VAL A O 1
ATOM 781 N N . PHE A 1 96 ? 14.511 -15.676 2.761 1.00 83.88 96 PHE A N 1
ATOM 782 C CA . PHE A 1 96 ? 14.077 -14.872 3.905 1.00 83.88 96 PHE A CA 1
ATOM 783 C C . PHE A 1 96 ? 12.980 -13.861 3.540 1.00 83.88 96 PHE A C 1
ATOM 785 O O . PHE A 1 96 ? 12.327 -13.341 4.435 1.00 83.88 96 PHE A O 1
ATOM 792 N N . ASN A 1 97 ? 12.736 -13.615 2.247 1.00 87.50 97 ASN A N 1
ATOM 793 C CA . ASN A 1 97 ? 11.587 -12.840 1.798 1.00 87.50 97 ASN A CA 1
ATOM 794 C C . ASN A 1 97 ? 10.342 -13.740 1.778 1.00 87.50 97 ASN A C 1
ATOM 796 O O . ASN A 1 97 ? 10.161 -14.578 0.890 1.00 87.50 97 ASN A O 1
ATOM 800 N N . THR A 1 98 ? 9.491 -13.569 2.782 1.00 92.62 98 THR A N 1
ATOM 801 C CA . THR A 1 98 ? 8.344 -14.427 3.102 1.00 92.62 98 THR A CA 1
ATOM 802 C C . THR A 1 98 ? 7.038 -13.629 3.174 1.00 92.62 98 THR A C 1
ATOM 804 O O . THR A 1 98 ? 7.013 -12.400 3.194 1.00 92.62 98 THR A O 1
ATOM 807 N N . GLY A 1 99 ? 5.900 -14.333 3.199 1.00 93.81 99 GLY A N 1
ATOM 808 C CA . GLY A 1 99 ? 4.585 -13.681 3.153 1.00 93.81 99 GLY A CA 1
ATOM 809 C C . GLY A 1 99 ? 4.252 -13.104 1.776 1.00 93.81 99 GLY A C 1
ATOM 810 O O . GLY A 1 99 ? 3.609 -12.059 1.691 1.00 93.81 99 GLY A O 1
ATOM 811 N N . ASN A 1 100 ? 4.708 -13.769 0.707 1.00 93.25 100 ASN A N 1
ATOM 812 C CA . ASN A 1 100 ? 4.540 -13.285 -0.658 1.00 93.25 100 ASN A CA 1
ATOM 813 C C . ASN A 1 100 ? 3.086 -13.334 -1.146 1.00 93.25 100 ASN A C 1
ATOM 815 O O . ASN A 1 100 ? 2.430 -14.375 -1.050 1.00 93.25 100 ASN A O 1
ATOM 819 N N . VAL A 1 101 ? 2.643 -12.263 -1.802 1.00 94.81 101 VAL A N 1
ATOM 820 C CA . VAL A 1 101 ? 1.464 -12.245 -2.679 1.00 94.81 101 VAL A CA 1
ATOM 821 C C . VAL A 1 101 ? 1.883 -11.584 -3.991 1.00 94.81 101 VAL A C 1
ATOM 823 O O . VAL A 1 101 ? 2.001 -10.366 -4.065 1.00 94.81 101 VAL A O 1
ATOM 826 N N . GLY A 1 102 ? 2.186 -12.393 -5.008 1.00 94.00 102 GLY A N 1
ATOM 827 C CA . GLY A 1 102 ? 2.927 -11.908 -6.172 1.00 94.00 102 GLY A CA 1
ATOM 828 C C . GLY A 1 102 ? 4.330 -11.429 -5.775 1.00 94.00 102 GLY A C 1
ATOM 829 O O . GLY A 1 102 ? 5.071 -12.164 -5.112 1.00 94.00 102 GLY A O 1
ATOM 830 N N . GLN A 1 103 ? 4.676 -10.202 -6.173 1.00 94.50 103 GLN A N 1
ATOM 831 C CA . GLN A 1 103 ? 5.928 -9.518 -5.844 1.00 94.50 103 GLN A CA 1
ATOM 832 C C . GLN A 1 103 ? 5.901 -8.952 -4.424 1.00 94.50 103 GLN A C 1
ATOM 834 O O . GLN A 1 103 ? 6.964 -8.787 -3.839 1.00 94.50 103 GLN A O 1
ATOM 839 N N . HIS A 1 104 ? 4.715 -8.701 -3.854 1.00 96.38 104 HIS A N 1
ATOM 840 C CA . HIS A 1 104 ? 4.586 -8.158 -2.501 1.00 96.38 104 HIS A CA 1
ATOM 841 C C . HIS A 1 104 ? 5.161 -9.104 -1.462 1.00 96.38 104 HIS A C 1
ATOM 843 O O . HIS A 1 104 ? 4.659 -10.218 -1.336 1.00 96.38 104 HIS A O 1
ATOM 849 N N . VAL A 1 105 ? 6.126 -8.651 -0.668 1.00 96.00 105 VAL A N 1
ATOM 850 C CA . VAL A 1 105 ? 6.687 -9.366 0.481 1.00 96.00 105 VAL A CA 1
ATOM 851 C C . VAL A 1 105 ? 6.287 -8.646 1.760 1.00 96.00 105 VAL A C 1
ATOM 853 O O . VAL A 1 105 ? 6.928 -7.696 2.189 1.00 96.00 105 VAL A O 1
ATOM 856 N N . GLN A 1 106 ? 5.235 -9.126 2.428 1.00 97.06 106 GLN A N 1
ATOM 857 C CA . GLN A 1 106 ? 4.796 -8.495 3.679 1.00 97.06 106 GLN A CA 1
ATOM 858 C C . GLN A 1 106 ? 5.813 -8.654 4.823 1.00 97.06 106 GLN A C 1
ATOM 860 O O . GLN A 1 106 ? 5.779 -7.880 5.775 1.00 97.06 106 GLN A O 1
ATOM 865 N N . GLY A 1 107 ? 6.684 -9.663 4.750 1.00 96.44 107 GLY A N 1
ATOM 866 C CA . GLY A 1 107 ? 7.697 -9.940 5.766 1.00 96.44 107 GLY A CA 1
ATOM 867 C C . GLY A 1 107 ? 8.948 -9.063 5.696 1.00 96.44 107 GLY A C 1
ATOM 868 O O . GLY A 1 107 ? 9.897 -9.387 6.399 1.00 96.44 107 GLY A O 1
ATOM 869 N N . ASN A 1 108 ? 8.982 -8.036 4.838 1.00 96.00 108 ASN A N 1
ATOM 870 C CA . ASN A 1 108 ? 10.153 -7.184 4.625 1.00 96.00 108 ASN A CA 1
ATOM 871 C C . ASN A 1 108 ? 9.734 -5.716 4.394 1.00 96.00 108 ASN A C 1
ATOM 873 O O . ASN A 1 108 ? 8.704 -5.445 3.774 1.00 96.00 108 ASN A O 1
ATOM 877 N N . GLU A 1 109 ? 10.526 -4.758 4.875 1.00 96.00 109 GLU A N 1
ATOM 878 C CA . GLU A 1 109 ? 10.212 -3.320 4.912 1.00 96.00 109 GLU A CA 1
ATOM 879 C C . GLU A 1 109 ? 9.940 -2.645 3.563 1.00 96.00 109 GLU A C 1
ATOM 881 O O . GLU A 1 109 ? 9.080 -1.758 3.538 1.00 96.00 109 GLU A O 1
ATOM 886 N N . PRO A 1 110 ? 10.628 -2.983 2.450 1.00 95.44 110 PRO A N 1
ATOM 887 C CA . PRO A 1 110 ? 10.473 -2.248 1.196 1.00 95.44 110 PRO A CA 1
ATOM 888 C C . PRO A 1 110 ? 9.038 -2.212 0.665 1.00 95.44 110 PRO A C 1
ATOM 890 O O . PRO A 1 110 ? 8.686 -1.281 -0.051 1.00 95.44 110 PRO A O 1
ATOM 893 N N . ASP A 1 111 ? 8.202 -3.182 1.038 1.00 96.44 111 ASP A N 1
ATOM 894 C CA . ASP A 1 111 ? 6.897 -3.379 0.412 1.00 96.44 111 ASP A CA 1
ATOM 895 C C . ASP A 1 111 ? 5.722 -2.924 1.277 1.00 96.44 111 ASP A C 1
ATOM 897 O O . ASP A 1 111 ? 4.606 -2.756 0.778 1.00 96.44 111 ASP A O 1
ATOM 901 N N . ILE A 1 112 ? 5.921 -2.711 2.580 1.00 97.56 112 ILE A N 1
ATOM 902 C CA . ILE A 1 112 ? 4.804 -2.578 3.528 1.00 97.56 112 ILE A CA 1
ATOM 903 C C . ILE A 1 112 ? 3.935 -1.328 3.286 1.00 97.56 112 ILE A C 1
ATOM 905 O O . ILE A 1 112 ? 2.779 -1.284 3.717 1.00 97.56 112 ILE A O 1
ATOM 909 N N . HIS A 1 113 ? 4.432 -0.319 2.563 1.00 98.19 113 HIS A N 1
ATOM 910 C CA . HIS A 1 113 ? 3.651 0.857 2.154 1.00 98.19 113 HIS A CA 1
ATOM 911 C C . HIS A 1 113 ? 2.896 0.673 0.829 1.00 98.19 113 HIS A C 1
ATOM 913 O O . HIS A 1 113 ? 1.910 1.375 0.595 1.00 98.19 113 HIS A O 1
ATOM 919 N N . VAL A 1 114 ? 3.320 -0.262 -0.026 1.00 98.31 114 VAL A N 1
ATOM 920 C CA . VAL A 1 114 ? 2.806 -0.449 -1.396 1.00 98.31 114 VAL A CA 1
ATOM 921 C C . VAL A 1 114 ? 1.283 -0.639 -1.469 1.00 98.31 114 VAL A C 1
ATOM 923 O O . VAL A 1 114 ? 0.657 -0.015 -2.329 1.00 98.31 114 VAL A O 1
ATOM 926 N N . PRO A 1 115 ? 0.624 -1.398 -0.568 1.00 98.25 115 PRO A N 1
ATOM 927 C CA . PRO A 1 115 ? -0.829 -1.572 -0.618 1.00 98.25 115 PRO A CA 1
ATOM 928 C C . PRO A 1 115 ? -1.627 -0.259 -0.544 1.00 98.25 115 PRO A C 1
ATOM 930 O O . PRO A 1 115 ? -2.724 -0.169 -1.093 1.00 98.25 115 PRO A O 1
ATOM 933 N N . TYR A 1 116 ? -1.084 0.767 0.117 1.00 98.69 116 TYR A N 1
ATOM 934 C CA . TYR A 1 116 ? -1.736 2.067 0.294 1.00 98.69 116 TYR A CA 1
ATOM 935 C C . TYR A 1 116 ? -1.608 2.967 -0.944 1.00 98.69 116 TYR A C 1
ATOM 937 O O . TYR A 1 116 ? -2.332 3.954 -1.073 1.00 98.69 116 TYR A O 1
ATOM 945 N N . LEU A 1 117 ? -0.734 2.621 -1.896 1.00 98.62 117 LEU A N 1
ATOM 946 C CA . LEU A 1 117 ? -0.473 3.438 -3.083 1.00 98.62 117 LEU A CA 1
ATOM 947 C C . LEU A 1 117 ? -1.663 3.505 -4.048 1.00 98.62 117 LEU A C 1
ATOM 949 O O . LEU A 1 117 ? -1.791 4.475 -4.794 1.00 98.62 117 LEU A O 1
ATOM 953 N N . TYR A 1 118 ? -2.589 2.546 -3.980 1.00 98.69 118 TYR A N 1
ATOM 954 C CA . TYR A 1 118 ? -3.846 2.605 -4.730 1.00 98.69 118 TYR A CA 1
ATOM 955 C C . TYR A 1 118 ? -4.700 3.842 -4.405 1.00 98.69 118 TYR A C 1
ATOM 957 O O . TYR A 1 118 ? -5.479 4.283 -5.255 1.00 98.69 118 TYR A O 1
ATOM 965 N N . ASN A 1 119 ? -4.547 4.438 -3.216 1.00 98.38 119 ASN A N 1
ATOM 966 C CA . ASN A 1 119 ? -5.242 5.678 -2.858 1.00 98.38 119 ASN A CA 1
ATOM 967 C C . ASN A 1 119 ? -4.846 6.839 -3.784 1.00 98.38 119 ASN A C 1
ATOM 969 O O . ASN A 1 119 ? -5.695 7.639 -4.173 1.00 98.38 119 ASN A O 1
ATOM 973 N N . TYR A 1 120 ? -3.581 6.888 -4.209 1.00 98.25 120 TYR A N 1
ATOM 974 C CA . TYR A 1 120 ? -3.019 7.974 -5.021 1.00 98.25 120 TYR A CA 1
ATOM 975 C C . TYR A 1 120 ? -3.479 7.950 -6.485 1.00 98.25 120 TYR A C 1
ATOM 977 O O . TYR A 1 120 ? -3.287 8.931 -7.208 1.00 98.25 120 TYR A O 1
ATOM 985 N N . VAL A 1 121 ? -4.103 6.848 -6.912 1.00 97.81 121 VAL A N 1
ATOM 986 C CA . VAL A 1 121 ? -4.702 6.665 -8.244 1.00 97.81 121 VAL A CA 1
ATOM 987 C C . VAL A 1 121 ? -6.219 6.465 -8.181 1.00 97.81 121 VAL A C 1
ATOM 989 O O . VAL A 1 121 ? -6.828 6.008 -9.142 1.00 97.81 121 VAL A O 1
ATOM 992 N N . GLY A 1 122 ? -6.851 6.804 -7.051 1.00 97.56 122 GLY A N 1
ATOM 993 C CA . GLY A 1 122 ? -8.309 6.783 -6.923 1.00 97.56 122 GLY A CA 1
ATOM 994 C C . GLY A 1 122 ? -8.927 5.382 -6.934 1.00 97.56 122 GLY A C 1
ATOM 995 O O . GLY A 1 122 ? -10.107 5.245 -7.247 1.00 97.56 122 GLY A O 1
ATOM 996 N N . GLN A 1 123 ? -8.161 4.345 -6.575 1.00 98.31 123 GLN A N 1
ATOM 997 C CA . GLN A 1 123 ? -8.626 2.952 -6.532 1.00 98.31 123 GLN A CA 1
ATOM 998 C C . GLN A 1 123 ? -8.543 2.338 -5.117 1.00 98.31 123 GLN A C 1
ATOM 1000 O O . GLN A 1 123 ? -8.076 1.205 -4.965 1.00 98.31 123 GLN A O 1
ATOM 1005 N N . PRO A 1 124 ? -9.001 3.030 -4.052 1.00 98.31 124 PRO A N 1
ATOM 1006 C CA . PRO A 1 124 ? -8.775 2.616 -2.662 1.00 98.31 124 PRO A CA 1
ATOM 1007 C C . PRO A 1 124 ? -9.330 1.223 -2.328 1.00 98.31 124 PRO A C 1
ATOM 1009 O O . PRO A 1 124 ? -8.792 0.542 -1.460 1.00 98.31 124 PRO A O 1
ATOM 1012 N N . TRP A 1 125 ? -10.365 0.746 -3.031 1.00 98.69 125 TRP A N 1
ATOM 1013 C CA . TRP A 1 125 ? -10.899 -0.608 -2.834 1.00 98.69 125 TRP A CA 1
ATOM 1014 C C . TRP A 1 125 ? -9.864 -1.696 -3.157 1.00 98.69 125 TRP A C 1
ATOM 1016 O O . TRP A 1 125 ? -9.800 -2.702 -2.453 1.00 98.69 125 TRP A O 1
ATOM 1026 N N . LYS A 1 126 ? -9.000 -1.492 -4.160 1.00 98.56 126 LYS A N 1
ATOM 1027 C CA . LYS A 1 126 ? -7.896 -2.422 -4.441 1.00 98.56 126 LYS A CA 1
ATOM 1028 C C . LYS A 1 126 ? -6.869 -2.413 -3.314 1.00 98.56 126 LYS A C 1
ATOM 1030 O O . LYS A 1 126 ? -6.438 -3.478 -2.881 1.00 98.56 126 LYS A O 1
ATOM 1035 N N . GLY A 1 127 ? -6.566 -1.233 -2.770 1.00 98.44 127 GLY A N 1
ATOM 1036 C CA . GLY A 1 127 ? -5.722 -1.095 -1.583 1.00 98.44 127 GLY A CA 1
ATOM 1037 C C . GLY A 1 127 ? -6.296 -1.837 -0.378 1.00 98.44 127 GLY A C 1
ATOM 1038 O O . GLY A 1 127 ? -5.609 -2.636 0.247 1.00 98.44 127 GLY A O 1
ATOM 1039 N N . GLN A 1 128 ? -7.588 -1.683 -0.093 1.00 98.69 128 GLN A N 1
ATOM 1040 C CA . GLN A 1 128 ? -8.262 -2.388 1.005 1.00 98.69 128 GLN A CA 1
ATOM 1041 C C . GLN A 1 128 ? -8.154 -3.918 0.870 1.00 98.69 128 GLN A C 1
ATOM 1043 O O . GLN A 1 128 ? -7.838 -4.596 1.854 1.00 98.69 128 GLN A O 1
ATOM 1048 N N . ALA A 1 129 ? -8.338 -4.451 -0.344 1.00 98.25 129 ALA A N 1
ATOM 1049 C CA . ALA A 1 129 ? -8.141 -5.870 -0.647 1.00 98.25 129 ALA A CA 1
ATOM 1050 C C . ALA A 1 129 ? -6.681 -6.313 -0.465 1.00 98.25 129 ALA A C 1
ATOM 1052 O O . ALA A 1 129 ? -6.424 -7.313 0.207 1.00 98.25 129 ALA A O 1
ATOM 1053 N N . ALA A 1 130 ? -5.730 -5.547 -1.001 1.00 98.19 130 ALA A N 1
ATOM 1054 C CA . ALA A 1 130 ? -4.299 -5.810 -0.891 1.00 98.19 130 ALA A CA 1
ATOM 1055 C C . ALA A 1 130 ? -3.822 -5.836 0.568 1.00 98.19 130 ALA A C 1
ATOM 1057 O O . ALA A 1 130 ? -3.200 -6.802 1.009 1.00 98.19 130 ALA A O 1
ATOM 1058 N N . ILE A 1 131 ? -4.187 -4.824 1.361 1.00 98.44 131 ILE A N 1
ATOM 1059 C CA . ILE A 1 131 ? -3.819 -4.761 2.777 1.00 98.44 131 ILE A CA 1
ATOM 1060 C C . ILE A 1 131 ? -4.448 -5.952 3.539 1.00 98.44 131 ILE A C 1
ATOM 1062 O O . ILE A 1 131 ? -3.821 -6.527 4.432 1.00 98.44 131 ILE A O 1
ATOM 1066 N N . ALA A 1 132 ? -5.674 -6.370 3.191 1.00 97.75 132 ALA A N 1
ATOM 1067 C CA . ALA A 1 132 ? -6.302 -7.545 3.802 1.00 97.75 132 ALA A CA 1
ATOM 1068 C C . ALA A 1 132 ? -5.592 -8.856 3.432 1.00 97.75 132 ALA A C 1
ATOM 1070 O O . ALA A 1 132 ? -5.389 -9.702 4.305 1.00 97.75 132 ALA A O 1
ATOM 1071 N N . ALA A 1 133 ? -5.177 -9.018 2.175 1.00 96.81 133 ALA A N 1
ATOM 1072 C CA . ALA A 1 133 ? -4.394 -10.166 1.725 1.00 96.81 133 ALA A CA 1
ATOM 1073 C C . ALA A 1 133 ? -3.045 -10.244 2.458 1.00 96.81 133 ALA A C 1
ATOM 1075 O O . ALA A 1 133 ? -2.724 -11.280 3.043 1.00 96.81 133 ALA A O 1
ATOM 1076 N N . ALA A 1 134 ? -2.320 -9.125 2.519 1.00 96.94 134 ALA A N 1
ATOM 1077 C CA . ALA A 1 134 ? -1.062 -8.990 3.246 1.00 96.94 134 ALA A CA 1
ATOM 1078 C C . ALA A 1 134 ? -1.203 -9.330 4.742 1.00 96.94 134 ALA A C 1
ATOM 1080 O O . ALA A 1 134 ? -0.405 -10.079 5.306 1.00 96.94 134 ALA A O 1
ATOM 1081 N N . THR A 1 135 ? -2.275 -8.853 5.382 1.00 96.31 135 THR A N 1
ATOM 1082 C CA . THR A 1 135 ? -2.546 -9.170 6.792 1.00 96.31 135 THR A CA 1
ATOM 1083 C C . THR A 1 135 ? -2.772 -10.673 6.988 1.00 96.31 135 THR A C 1
ATOM 1085 O O . THR A 1 135 ? -2.179 -11.281 7.875 1.00 96.31 135 THR A O 1
ATOM 1088 N N . ASN A 1 136 ? -3.606 -11.286 6.141 1.00 94.69 136 ASN A N 1
ATOM 1089 C CA . ASN A 1 136 ? -3.994 -12.693 6.262 1.00 94.69 136 ASN A CA 1
ATOM 1090 C C . ASN A 1 136 ? -2.843 -13.675 5.995 1.00 94.69 136 ASN A C 1
ATOM 1092 O O . ASN A 1 136 ? -2.850 -14.769 6.562 1.00 94.69 136 ASN A O 1
ATOM 1096 N N . ILE A 1 137 ? -1.892 -13.327 5.121 1.00 94.62 137 ILE A N 1
ATOM 1097 C CA . ILE A 1 137 ? -0.750 -14.202 4.828 1.00 94.62 137 ILE A CA 1
ATOM 1098 C C . ILE A 1 137 ? 0.327 -14.117 5.915 1.00 94.62 137 ILE A C 1
ATOM 1100 O O . ILE A 1 137 ? 0.991 -15.119 6.183 1.00 94.62 137 ILE A O 1
ATOM 1104 N N . CYS A 1 138 ? 0.484 -12.946 6.545 1.00 95.88 138 CYS A N 1
ATOM 1105 C CA . CYS A 1 138 ? 1.630 -12.673 7.403 1.00 95.88 138 CYS A CA 1
ATOM 1106 C C . CYS A 1 138 ? 1.362 -12.797 8.904 1.00 95.88 138 CYS A C 1
ATOM 1108 O O . CYS A 1 138 ? 2.258 -13.224 9.627 1.00 95.88 138 CYS A O 1
ATOM 1110 N N . TYR A 1 139 ? 0.155 -12.457 9.372 1.00 96.94 139 TYR A N 1
ATOM 1111 C CA . TYR A 1 139 ? -0.120 -12.309 10.803 1.00 96.94 139 TYR A CA 1
ATOM 1112 C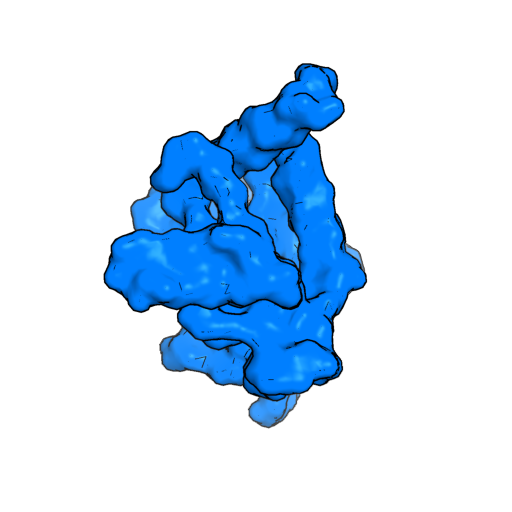 C . TYR A 1 139 ? -1.042 -13.404 11.340 1.00 96.94 139 TYR A C 1
ATOM 1114 O O . TYR A 1 139 ? -2.175 -13.572 10.880 1.00 96.94 139 TYR A O 1
ATOM 1122 N N . LYS A 1 140 ? -0.568 -14.144 12.347 1.00 95.81 140 LYS A N 1
ATOM 1123 C CA . LYS A 1 140 ? -1.312 -15.216 13.028 1.00 95.81 140 LYS A CA 1
ATOM 1124 C C . LYS A 1 140 ? -1.086 -15.148 14.535 1.00 95.81 140 LYS A C 1
ATOM 1126 O O . LYS A 1 140 ? -0.047 -14.702 15.000 1.00 95.81 140 LYS A O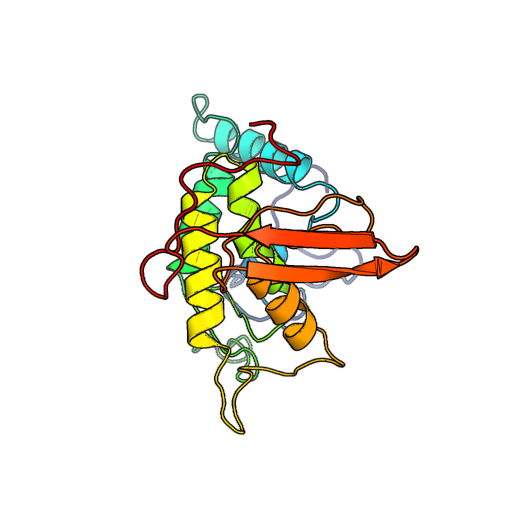 1
ATOM 1131 N N . ASN A 1 141 ? -2.042 -15.652 15.312 1.00 95.12 141 ASN A N 1
ATOM 1132 C CA . ASN A 1 141 ? -1.885 -15.791 16.762 1.00 95.12 141 ASN A CA 1
ATOM 1133 C C . ASN A 1 141 ? -1.184 -17.117 17.119 1.00 95.12 141 ASN A C 1
ATOM 1135 O O . ASN A 1 141 ? -1.759 -17.983 17.780 1.00 95.12 141 ASN A O 1
ATOM 1139 N N . THR A 1 142 ? 0.025 -17.308 16.592 1.00 96.56 142 THR A N 1
ATOM 1140 C CA . THR A 1 142 ? 0.873 -18.495 16.787 1.00 96.56 142 THR A CA 1
ATOM 1141 C C . THR A 1 142 ? 2.325 -18.064 17.012 1.00 96.56 142 THR A C 1
ATOM 1143 O O . THR A 1 142 ? 2.669 -16.902 16.816 1.00 96.56 142 THR A O 1
ATOM 1146 N N . ALA A 1 143 ? 3.192 -18.981 17.456 1.00 94.75 143 ALA A N 1
ATOM 1147 C CA . ALA A 1 143 ? 4.600 -18.665 17.727 1.00 94.75 143 ALA A CA 1
ATOM 1148 C C . ALA A 1 143 ? 5.381 -18.224 16.469 1.00 94.75 143 ALA A C 1
ATOM 1150 O O . ALA A 1 143 ? 6.335 -17.464 16.576 1.00 94.75 143 ALA A O 1
ATOM 1151 N N . ASP A 1 144 ? 4.951 -18.670 15.288 1.00 92.25 144 ASP A N 1
ATOM 1152 C CA . ASP A 1 144 ? 5.416 -18.274 13.951 1.00 92.25 144 ASP A CA 1
ATOM 1153 C C . ASP A 1 144 ? 4.500 -17.204 13.318 1.00 92.25 144 ASP A C 1
ATOM 1155 O O . ASP A 1 144 ? 4.279 -17.169 12.108 1.00 92.25 144 ASP A O 1
ATOM 1159 N N . GLY A 1 145 ? 3.894 -16.367 14.162 1.00 94.38 145 GLY A N 1
ATOM 1160 C CA . GLY A 1 145 ? 2.789 -15.479 13.813 1.00 94.38 145 GLY A CA 1
ATOM 1161 C C . GLY A 1 145 ? 3.143 -14.217 13.034 1.00 94.38 145 GLY A C 1
ATOM 1162 O O . GLY A 1 145 ? 2.240 -13.433 12.760 1.00 94.38 145 GLY A O 1
ATOM 1163 N N . ILE A 1 146 ? 4.415 -14.015 12.696 1.00 95.75 146 ILE A N 1
ATOM 1164 C CA . ILE A 1 146 ? 4.914 -12.941 11.833 1.00 95.75 146 ILE A CA 1
ATOM 1165 C C . ILE A 1 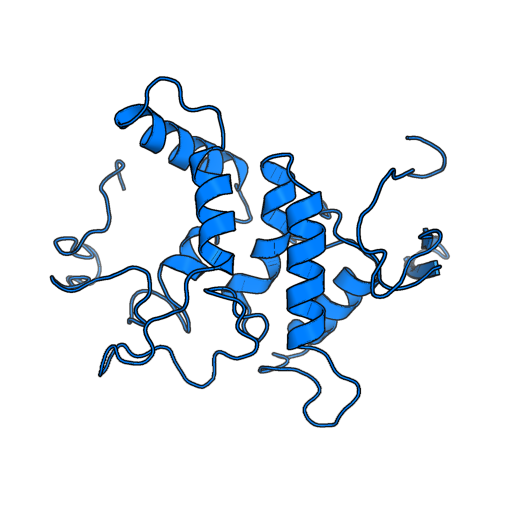146 ? 5.710 -13.626 10.728 1.00 95.75 146 ILE A C 1
ATOM 1167 O O . ILE A 1 146 ? 6.564 -14.466 11.006 1.00 95.75 146 ILE A O 1
ATOM 1171 N N . CYS A 1 147 ? 5.400 -13.314 9.471 1.00 94.75 147 CYS A N 1
ATOM 1172 C CA . CYS A 1 147 ? 5.974 -14.047 8.353 1.00 94.75 147 CYS A CA 1
ATOM 1173 C C . CYS A 1 147 ? 7.466 -13.782 8.135 1.00 94.75 147 CYS A C 1
ATOM 1175 O O . CYS A 1 147 ? 8.118 -14.670 7.595 1.00 94.75 147 CYS A O 1
ATOM 1177 N N . GLY A 1 148 ? 7.998 -12.632 8.553 1.00 94.88 148 GLY A N 1
ATOM 1178 C CA . GLY A 1 148 ? 9.412 -12.260 8.446 1.00 94.88 148 GLY A CA 1
ATOM 1179 C C . GLY A 1 148 ? 10.004 -11.796 9.777 1.00 94.88 148 GLY A C 1
ATOM 1180 O O . GLY A 1 148 ? 9.470 -12.095 10.848 1.00 94.88 148 GLY A O 1
ATOM 1181 N N . ASN A 1 149 ? 11.112 -11.064 9.710 1.00 95.50 149 ASN A N 1
ATOM 1182 C CA . ASN A 1 149 ? 11.691 -10.426 10.885 1.00 95.50 149 ASN A CA 1
ATOM 1183 C C . ASN A 1 149 ? 10.757 -9.308 11.369 1.00 95.50 149 ASN A C 1
ATOM 1185 O O . ASN A 1 149 ? 10.204 -8.562 10.576 1.00 95.50 149 ASN A O 1
ATOM 1189 N N . ASP A 1 150 ? 10.557 -9.180 12.682 1.00 96.25 150 ASP A N 1
ATOM 1190 C CA . ASP A 1 150 ? 9.759 -8.066 13.220 1.00 96.25 150 ASP A CA 1
ATOM 1191 C C . ASP A 1 150 ? 10.503 -6.718 13.136 1.00 96.25 150 ASP A C 1
ATOM 1193 O O . ASP A 1 150 ? 9.886 -5.662 13.258 1.00 96.25 150 ASP A O 1
ATOM 1197 N N . ASP A 1 151 ? 11.830 -6.772 12.973 1.00 96.25 151 ASP A N 1
ATOM 1198 C CA . ASP A 1 151 ? 12.748 -5.636 12.853 1.00 96.25 151 ASP A CA 1
ATOM 1199 C C . ASP A 1 151 ? 12.473 -4.525 13.863 1.00 96.25 151 ASP A C 1
ATOM 1201 O O . ASP A 1 151 ? 12.144 -3.380 13.549 1.00 96.25 151 ASP A O 1
ATOM 1205 N N . PHE A 1 152 ? 12.620 -4.916 15.132 1.00 96.88 152 PHE A N 1
ATOM 1206 C CA . PHE A 1 152 ? 12.476 -4.052 16.304 1.00 96.88 152 PHE A CA 1
ATOM 1207 C C . PHE A 1 152 ? 11.105 -3.362 16.393 1.00 96.88 152 PHE A C 1
ATOM 1209 O O . PHE A 1 152 ? 10.998 -2.234 16.877 1.00 96.88 152 PHE A O 1
ATOM 1216 N N . GLY A 1 153 ? 10.049 -4.063 15.976 1.00 97.69 153 GLY A N 1
ATOM 1217 C CA . GLY A 1 153 ? 8.669 -3.600 16.046 1.00 97.69 153 GLY A CA 1
ATOM 1218 C C . GLY A 1 153 ? 8.151 -2.970 14.759 1.00 97.69 153 GLY A C 1
ATOM 1219 O O . GLY A 1 153 ? 7.047 -2.430 14.778 1.00 97.69 153 GLY A O 1
ATOM 1220 N N . THR A 1 154 ? 8.893 -3.026 13.654 1.00 97.81 154 THR A N 1
ATOM 1221 C CA . THR A 1 154 ? 8.472 -2.468 12.364 1.00 97.81 154 THR A CA 1
ATOM 1222 C C . THR A 1 154 ? 7.229 -3.181 11.829 1.00 97.81 154 THR A C 1
ATOM 1224 O O . THR A 1 154 ? 6.193 -2.538 11.617 1.00 97.81 154 THR A O 1
ATOM 1227 N N . LEU A 1 155 ? 7.261 -4.514 11.708 1.00 98.06 155 LEU A N 1
ATOM 1228 C CA . LEU A 1 155 ? 6.092 -5.274 11.249 1.00 98.06 155 LEU A CA 1
ATOM 1229 C C . LEU A 1 155 ? 4.964 -5.283 12.288 1.00 98.06 155 LEU A C 1
ATOM 1231 O O . LEU A 1 155 ? 3.786 -5.227 11.917 1.00 98.06 155 LEU A O 1
ATOM 1235 N N . SER A 1 156 ? 5.287 -5.303 13.581 1.00 98.12 156 SER A N 1
ATOM 1236 C CA . SER A 1 156 ? 4.289 -5.158 14.647 1.00 98.12 156 SER A CA 1
ATOM 1237 C C . SER A 1 156 ? 3.572 -3.802 14.599 1.00 98.12 156 SER A C 1
ATOM 1239 O O . SER A 1 156 ? 2.343 -3.748 14.698 1.00 98.12 156 SER A O 1
ATOM 1241 N N . ALA A 1 157 ? 4.298 -2.699 14.402 1.00 98.12 157 ALA A N 1
ATOM 1242 C CA . ALA A 1 157 ? 3.714 -1.364 14.281 1.00 98.12 157 ALA A CA 1
ATOM 1243 C C . ALA A 1 157 ? 2.846 -1.246 13.025 1.00 98.12 157 ALA A C 1
ATOM 1245 O O . ALA A 1 157 ? 1.753 -0.674 13.090 1.00 98.12 157 ALA A O 1
ATOM 1246 N N . TRP A 1 158 ? 3.279 -1.840 11.907 1.00 98.44 158 TRP A N 1
ATOM 1247 C CA . TRP A 1 158 ? 2.458 -1.924 10.702 1.00 98.44 158 TRP A CA 1
ATOM 1248 C C . TRP A 1 158 ? 1.109 -2.589 10.986 1.00 98.44 158 TRP A C 1
ATOM 1250 O O . TRP A 1 158 ? 0.068 -2.044 10.614 1.00 98.44 158 TRP A O 1
ATOM 1260 N N . PHE A 1 159 ? 1.103 -3.715 11.712 1.00 98.12 159 PHE A N 1
ATOM 1261 C CA . PHE A 1 159 ? -0.132 -4.406 12.088 1.00 98.12 159 PHE A CA 1
ATOM 1262 C C . PHE A 1 159 ? -1.050 -3.530 12.948 1.00 98.12 159 PHE A C 1
ATOM 1264 O O . PHE A 1 159 ? -2.259 -3.512 12.720 1.00 98.12 159 PHE A O 1
ATOM 1271 N N . VAL A 1 160 ? -0.501 -2.769 13.902 1.00 98.06 160 VAL A N 1
ATOM 1272 C CA . VAL A 1 160 ? -1.285 -1.844 14.741 1.00 98.06 160 VAL A CA 1
ATOM 1273 C C . VAL A 1 160 ? -1.943 -0.745 13.899 1.00 98.06 160 VAL A C 1
ATOM 1275 O O . VAL A 1 160 ? -3.144 -0.508 14.038 1.00 98.06 160 VAL A O 1
ATOM 1278 N N . PHE A 1 161 ? -1.198 -0.106 12.994 1.00 98.25 161 PHE A N 1
ATOM 1279 C CA . PHE A 1 161 ? -1.738 0.913 12.085 1.00 98.25 161 PHE A CA 1
ATOM 1280 C C . PHE A 1 161 ? -2.817 0.340 11.157 1.00 98.25 161 PHE A C 1
ATOM 1282 O O . PHE A 1 161 ? -3.930 0.869 11.076 1.00 98.25 161 PHE A O 1
ATOM 1289 N N . ARG A 1 162 ? -2.543 -0.818 10.547 1.00 96.56 162 ARG A N 1
ATOM 1290 C CA . ARG A 1 162 ? -3.537 -1.595 9.800 1.00 96.56 162 ARG A CA 1
ATOM 1291 C C . ARG A 1 162 ? -4.793 -1.838 10.640 1.00 96.56 162 ARG A C 1
ATOM 1293 O O . ARG A 1 162 ? -5.893 -1.574 10.166 1.00 96.56 162 ARG A O 1
ATOM 1300 N N . ALA A 1 163 ? -4.659 -2.307 11.876 1.00 97.44 163 ALA A N 1
ATOM 1301 C CA . ALA A 1 163 ? -5.801 -2.614 12.730 1.00 97.44 163 ALA A CA 1
ATOM 1302 C C . ALA A 1 163 ? -6.681 -1.387 13.017 1.00 97.44 163 ALA A C 1
ATOM 1304 O O . ALA A 1 163 ? -7.909 -1.507 13.033 1.00 97.44 163 ALA A O 1
ATOM 1305 N N . LEU A 1 164 ? -6.056 -0.216 13.184 1.00 98.06 164 LEU A N 1
ATOM 1306 C CA . LEU A 1 164 ? -6.733 1.077 13.303 1.00 98.06 164 LEU A CA 1
ATOM 1307 C C . LEU A 1 164 ? -7.390 1.528 11.986 1.00 98.06 164 LEU A C 1
ATOM 1309 O O . LEU A 1 164 ? -8.353 2.288 12.019 1.00 98.06 164 LEU A O 1
ATOM 1313 N N . GLY A 1 165 ? -6.905 1.050 10.839 1.00 97.94 165 GLY A N 1
ATOM 1314 C CA . GLY A 1 165 ? -7.460 1.326 9.515 1.00 97.94 165 GLY A CA 1
ATOM 1315 C C . GLY A 1 165 ? -6.788 2.477 8.768 1.00 97.94 165 GLY A C 1
ATOM 1316 O O . GLY A 1 165 ? -7.367 2.973 7.803 1.00 97.94 165 GLY A O 1
ATOM 1317 N N . PHE A 1 166 ? -5.591 2.905 9.178 1.00 97.81 166 PHE A N 1
ATOM 1318 C CA . PHE A 1 166 ? -4.820 3.943 8.487 1.00 97.81 166 PHE A CA 1
ATOM 1319 C C . PHE A 1 166 ? -3.310 3.761 8.679 1.00 97.81 166 PHE A C 1
ATOM 1321 O O . PHE A 1 166 ? -2.892 3.150 9.655 1.00 97.81 166 PHE A O 1
ATOM 1328 N N . TYR A 1 167 ? -2.483 4.307 7.783 1.00 98.56 167 TYR A N 1
ATOM 1329 C CA . TYR A 1 167 ? -1.030 4.097 7.803 1.00 98.56 167 TYR A CA 1
ATOM 1330 C C . TYR A 1 167 ? -0.228 5.328 7.343 1.00 98.56 167 TYR A C 1
ATOM 1332 O O . TYR A 1 167 ? -0.597 5.958 6.350 1.00 98.56 167 TYR A O 1
ATOM 1340 N N . PRO A 1 168 ? 0.883 5.682 8.016 1.00 97.81 168 PRO A N 1
ATOM 1341 C CA . PRO A 1 168 ? 1.752 6.775 7.588 1.00 97.81 168 PRO A CA 1
ATOM 1342 C C . PRO A 1 168 ? 2.702 6.322 6.467 1.00 97.81 168 PRO A C 1
ATOM 1344 O O . PRO A 1 168 ? 3.843 5.948 6.728 1.00 97.81 168 PRO A O 1
ATOM 1347 N N . VAL A 1 169 ? 2.258 6.383 5.205 1.00 98.00 169 VAL A N 1
ATOM 1348 C CA . VAL A 1 169 ? 3.107 6.034 4.041 1.00 98.00 169 VAL A CA 1
ATOM 1349 C C . VAL A 1 169 ? 4.381 6.882 3.999 1.00 98.00 169 VAL A C 1
ATOM 1351 O O . VAL A 1 169 ? 5.469 6.358 3.781 1.00 98.00 169 VAL A O 1
ATOM 1354 N N . ASN A 1 170 ? 4.256 8.183 4.267 1.00 97.06 170 ASN A N 1
ATOM 1355 C CA . ASN A 1 170 ? 5.384 9.075 4.491 1.00 97.06 170 ASN A CA 1
ATOM 1356 C C . ASN A 1 170 ? 5.348 9.592 5.932 1.00 97.06 170 ASN A C 1
ATOM 1358 O O . ASN A 1 170 ? 4.614 10.536 6.241 1.00 97.06 170 ASN A O 1
ATOM 1362 N N . ALA A 1 171 ? 6.196 9.024 6.790 1.00 92.88 171 ALA A N 1
ATOM 1363 C CA . ALA A 1 171 ? 6.272 9.361 8.211 1.00 92.88 171 ALA A CA 1
ATOM 1364 C C . ALA A 1 171 ? 6.571 10.848 8.499 1.00 92.88 171 ALA A C 1
ATOM 1366 O O . ALA A 1 171 ? 6.238 11.343 9.572 1.00 92.88 171 ALA A O 1
ATOM 1367 N N . SER A 1 172 ? 7.161 11.581 7.547 1.00 93.88 172 SER A N 1
ATOM 1368 C CA . SER A 1 172 ? 7.480 13.011 7.699 1.00 93.88 172 SER A CA 1
ATOM 1369 C C . SER A 1 172 ? 6.348 13.963 7.296 1.00 93.88 172 SER A C 1
ATOM 1371 O O . SER A 1 172 ? 6.412 15.152 7.600 1.00 93.88 172 SER A O 1
ATOM 1373 N N . SER A 1 173 ? 5.309 13.462 6.621 1.00 95.25 173 SER A N 1
ATOM 1374 C CA . SER A 1 173 ? 4.250 14.304 6.045 1.00 95.25 173 SER A CA 1
ATOM 1375 C C . SER A 1 173 ? 3.169 14.725 7.045 1.00 95.25 173 SER A C 1
ATOM 1377 O O . SER A 1 173 ? 2.455 15.695 6.805 1.00 95.25 173 SER A O 1
ATOM 1379 N N . GLY A 1 174 ? 3.003 13.976 8.140 1.00 94.88 174 GLY A N 1
ATOM 1380 C CA . GLY A 1 174 ? 1.832 14.093 9.016 1.00 94.88 174 GLY A CA 1
ATOM 1381 C C . GLY A 1 174 ? 0.517 13.622 8.373 1.00 94.88 174 GLY A C 1
ATOM 1382 O O . GLY A 1 174 ? -0.545 13.814 8.963 1.00 94.88 174 GLY A O 1
ATOM 1383 N N . ILE A 1 175 ? 0.578 13.012 7.184 1.00 96.56 175 ILE A N 1
ATOM 1384 C CA . ILE A 1 175 ? -0.560 12.450 6.453 1.00 96.56 175 ILE A CA 1
ATOM 1385 C C . ILE A 1 175 ? -0.618 10.942 6.708 1.00 96.56 175 ILE A C 1
ATOM 1387 O O . ILE A 1 175 ? 0.402 10.250 6.693 1.00 96.56 175 ILE A O 1
ATOM 1391 N N . TYR A 1 176 ? -1.831 10.441 6.929 1.00 97.56 176 TYR A N 1
ATOM 1392 C CA . TYR A 1 176 ? -2.112 9.023 7.116 1.00 97.56 176 TYR A CA 1
ATOM 1393 C C . TYR A 1 176 ? -3.087 8.561 6.041 1.00 97.56 176 TYR A C 1
ATOM 1395 O O . TYR A 1 176 ? -4.178 9.112 5.899 1.00 97.56 176 TYR A O 1
ATOM 1403 N N . GLU A 1 177 ? -2.692 7.531 5.307 1.00 98.19 177 GLU A N 1
ATOM 1404 C CA . GLU A 1 177 ? -3.499 6.931 4.258 1.00 98.19 177 GLU A CA 1
ATOM 1405 C C . GLU A 1 177 ? -4.553 6.014 4.854 1.00 98.19 177 GLU A C 1
ATOM 1407 O O . GLU A 1 177 ? -4.245 5.176 5.704 1.00 98.19 177 GLU A O 1
ATOM 1412 N N . ILE A 1 178 ? -5.794 6.140 4.390 1.00 98.06 178 ILE A N 1
ATOM 1413 C CA . ILE A 1 178 ? -6.877 5.250 4.807 1.00 98.06 178 ILE A CA 1
ATOM 1414 C C . ILE A 1 178 ? -6.632 3.864 4.205 1.00 98.06 178 ILE A C 1
ATOM 1416 O O . ILE A 1 178 ? -6.410 3.722 3.004 1.00 98.06 178 ILE A O 1
ATOM 1420 N N . GLY A 1 179 ? -6.685 2.844 5.056 1.00 97.94 179 GLY A N 1
ATOM 1421 C CA . GLY A 1 179 ? -6.625 1.439 4.679 1.00 97.94 179 GLY A CA 1
ATOM 1422 C C . GLY A 1 179 ? -7.981 0.768 4.861 1.00 97.94 179 GLY A C 1
ATOM 1423 O O . GLY A 1 179 ? -8.999 1.237 4.358 1.00 97.94 179 GLY A O 1
ATOM 1424 N N . THR A 1 180 ? -8.001 -0.339 5.604 1.00 97.75 180 THR A N 1
ATOM 1425 C CA . THR A 1 180 ? -9.243 -0.953 6.086 1.00 97.75 180 THR A CA 1
ATOM 1426 C C . THR A 1 180 ? -9.068 -1.451 7.526 1.00 97.75 180 THR A C 1
ATOM 1428 O O . THR A 1 180 ? -8.070 -2.124 7.804 1.00 97.75 180 THR A O 1
ATOM 1431 N N . PRO A 1 181 ? -9.969 -1.063 8.450 1.00 97.69 181 PRO A N 1
ATOM 1432 C CA . PRO A 1 181 ? -9.873 -1.383 9.873 1.00 97.69 181 PRO A CA 1
ATOM 1433 C C . PRO A 1 181 ? -10.124 -2.871 10.148 1.00 97.69 181 PRO A C 1
ATOM 1435 O O . PRO A 1 181 ? -10.702 -3.577 9.325 1.00 97.69 181 PRO A O 1
ATOM 1438 N N . LEU A 1 182 ? -9.712 -3.349 11.328 1.00 97.06 182 LEU A N 1
ATOM 1439 C CA . LEU A 1 182 ? -9.931 -4.744 11.753 1.00 97.06 182 LEU A CA 1
ATOM 1440 C C . LEU A 1 182 ? -10.997 -4.918 12.843 1.00 97.06 182 LEU A C 1
ATOM 1442 O O . LEU A 1 182 ? -11.484 -6.030 13.036 1.00 97.06 182 LEU A O 1
ATOM 1446 N N . PHE A 1 183 ? -11.352 -3.853 13.562 1.00 97.19 183 PHE A N 1
ATOM 1447 C CA . PHE A 1 183 ? -12.236 -3.917 14.727 1.00 97.19 183 PHE A CA 1
ATOM 1448 C C . PHE A 1 183 ? -13.411 -2.953 14.596 1.00 97.19 183 PHE A C 1
ATOM 1450 O O . PHE A 1 183 ? -13.257 -1.863 14.045 1.00 97.19 183 PHE A O 1
ATOM 1457 N N . ASP A 1 184 ? -14.565 -3.327 15.162 1.00 97.62 184 ASP A N 1
ATOM 1458 C CA . ASP A 1 184 ? -15.761 -2.471 15.174 1.00 97.62 184 ASP A CA 1
ATOM 1459 C C . ASP A 1 184 ? -15.477 -1.105 15.814 1.00 97.62 184 ASP A C 1
ATOM 1461 O O . ASP A 1 184 ? -16.029 -0.081 15.409 1.00 97.62 184 ASP A O 1
ATOM 1465 N N . SER A 1 185 ? -14.590 -1.078 16.811 1.00 98.00 185 SER A N 1
ATOM 1466 C CA . SER A 1 185 ? -14.082 0.142 17.422 1.00 98.00 185 SER A CA 1
ATOM 1467 C C . SER A 1 185 ? -12.653 -0.065 17.908 1.00 98.00 185 SER A C 1
ATOM 1469 O O . SER A 1 185 ? -12.374 -1.019 18.632 1.00 98.00 185 SER A O 1
ATOM 1471 N N . ALA A 1 186 ? -11.769 0.870 17.577 1.00 97.69 186 ALA A N 1
ATOM 1472 C CA . ALA A 1 186 ? -10.407 0.927 18.090 1.00 97.69 186 ALA A CA 1
ATOM 1473 C C . ALA A 1 186 ? -10.052 2.369 18.463 1.00 97.69 186 ALA A C 1
ATOM 1475 O O . ALA A 1 186 ? -10.421 3.311 17.759 1.00 97.69 186 ALA A O 1
ATOM 1476 N N . SER A 1 187 ? -9.339 2.547 19.574 1.00 97.31 187 SER A N 1
ATOM 1477 C CA . SER A 1 187 ? -8.939 3.866 20.063 1.00 97.31 187 SER A CA 1
ATOM 1478 C C . SER A 1 187 ? -7.461 3.888 20.419 1.00 97.31 187 SER A C 1
ATOM 1480 O O . SER A 1 187 ? -6.963 2.955 21.044 1.00 97.31 187 SER A O 1
ATOM 1482 N N . ILE A 1 188 ? -6.796 4.992 20.091 1.00 96.25 188 ILE A N 1
ATOM 1483 C CA . ILE A 1 188 ? -5.428 5.296 20.513 1.00 96.25 188 ILE A CA 1
ATOM 1484 C C . ILE A 1 188 ? -5.429 6.562 21.375 1.00 96.25 188 ILE A C 1
ATOM 1486 O O . ILE A 1 188 ? -6.150 7.523 21.090 1.00 96.25 188 ILE A O 1
ATOM 1490 N N . ASP A 1 189 ? -4.658 6.541 22.462 1.00 97.00 189 ASP A N 1
ATOM 1491 C CA . ASP A 1 189 ? -4.382 7.726 23.275 1.00 97.00 189 ASP A CA 1
ATOM 1492 C C . ASP A 1 189 ? -3.367 8.599 22.531 1.00 97.00 189 ASP A C 1
ATOM 1494 O O . ASP A 1 189 ? -2.288 8.129 22.170 1.00 97.00 189 ASP A O 1
ATOM 1498 N N . VAL A 1 190 ? -3.735 9.851 22.263 1.00 95.50 190 VAL A N 1
ATOM 1499 C CA . VAL A 1 190 ? -2.894 10.807 21.524 1.00 95.50 190 VAL A CA 1
ATOM 1500 C C . VAL A 1 190 ? -2.298 11.877 22.445 1.00 95.50 190 VAL A C 1
ATOM 1502 O O . VAL A 1 190 ? -1.804 12.904 21.982 1.00 95.50 190 VAL A O 1
ATOM 1505 N N . GLY A 1 191 ? -2.331 11.640 23.758 1.00 96.69 191 GLY A N 1
ATOM 1506 C CA . GLY A 1 191 ? -1.890 12.573 24.784 1.00 96.69 191 GLY A CA 1
ATOM 1507 C C . GLY A 1 191 ? -2.948 13.620 25.129 1.00 96.69 191 GLY A C 1
ATOM 1508 O O . GLY A 1 191 ? -4.036 13.670 24.558 1.00 96.69 191 GLY A O 1
ATOM 1509 N N . ASN A 1 192 ? -2.639 14.474 26.108 1.00 96.31 192 ASN A N 1
ATOM 1510 C CA . ASN A 1 192 ? -3.514 15.568 26.560 1.00 96.31 192 ASN A CA 1
ATOM 1511 C C . ASN A 1 192 ? -4.941 15.128 26.954 1.00 96.31 192 ASN A C 1
ATOM 1513 O O . ASN A 1 192 ? -5.891 15.894 26.799 1.00 96.31 192 ASN A O 1
ATOM 1517 N N . ASN A 1 193 ? -5.099 13.901 27.472 1.00 96.00 193 ASN A N 1
ATOM 1518 C CA . ASN A 1 193 ? -6.395 13.267 27.758 1.00 96.00 193 ASN A CA 1
ATOM 1519 C C . ASN A 1 193 ? -7.316 13.151 26.526 1.00 96.00 193 ASN A C 1
ATOM 1521 O O . ASN A 1 193 ? -8.538 13.059 26.667 1.00 96.00 193 ASN A O 1
ATOM 1525 N N . GLN A 1 194 ? -6.748 13.163 25.319 1.00 97.19 194 GLN A N 1
ATOM 1526 C CA . GLN A 1 194 ? -7.467 13.007 24.063 1.00 97.19 194 GLN A CA 1
ATOM 1527 C C . GLN A 1 194 ? -7.290 11.592 23.517 1.00 97.19 194 GLN A C 1
ATOM 1529 O O . GLN A 1 194 ? -6.247 10.958 23.659 1.00 97.19 194 GLN A O 1
ATOM 1534 N N . LYS A 1 195 ? -8.334 11.101 22.851 1.00 97.56 195 LYS A N 1
ATOM 1535 C CA . LYS A 1 195 ? -8.316 9.817 22.155 1.00 97.56 195 LYS A CA 1
ATOM 1536 C C . LYS A 1 195 ? -8.723 10.022 20.712 1.00 97.56 195 LYS A C 1
ATOM 1538 O O . LYS A 1 195 ? -9.716 10.696 20.443 1.00 97.56 195 LYS A O 1
ATOM 1543 N N . PHE A 1 196 ? -8.007 9.379 19.804 1.00 96.94 196 PHE A N 1
ATOM 1544 C CA . PHE A 1 196 ? -8.467 9.194 18.438 1.00 96.94 196 PHE A CA 1
ATOM 1545 C C . PHE A 1 196 ? -9.179 7.845 18.356 1.00 96.94 196 PHE A C 1
ATOM 1547 O O . PHE A 1 196 ? -8.618 6.830 18.763 1.00 96.94 196 PHE A O 1
ATOM 1554 N N . THR A 1 197 ? -10.431 7.835 17.897 1.00 98.12 197 THR A N 1
ATOM 1555 C CA . THR A 1 197 ? -11.257 6.621 17.830 1.00 98.12 197 THR A CA 1
ATOM 1556 C C . THR A 1 197 ? -11.735 6.393 16.409 1.00 98.12 197 THR A C 1
ATOM 1558 O O . THR A 1 197 ? -12.342 7.279 15.811 1.00 98.12 197 THR A O 1
ATOM 1561 N N . VAL A 1 198 ? -11.495 5.187 15.903 1.00 98.25 198 VAL A N 1
ATOM 1562 C CA . VAL A 1 198 ? -12.038 4.690 14.642 1.00 98.25 198 VAL A CA 1
ATOM 1563 C C . VAL A 1 198 ? -13.174 3.733 14.966 1.00 98.25 198 VAL A C 1
ATOM 1565 O O . VAL A 1 198 ? -13.006 2.817 15.769 1.00 98.25 198 VAL A O 1
ATOM 1568 N N . THR A 1 199 ? -14.331 3.944 14.345 1.00 98.25 199 THR A N 1
ATOM 1569 C CA . THR A 1 199 ? -15.487 3.048 14.444 1.00 98.25 199 THR A CA 1
ATOM 1570 C C . THR A 1 199 ? -15.842 2.552 13.051 1.00 98.25 199 THR A C 1
ATOM 1572 O O . THR A 1 199 ? -16.106 3.355 12.156 1.00 98.25 199 THR A O 1
ATOM 1575 N N . ALA A 1 200 ? -15.874 1.235 12.875 1.00 97.94 200 ALA A N 1
ATOM 1576 C CA . ALA A 1 200 ? -16.141 0.576 11.607 1.00 97.94 200 ALA A CA 1
ATOM 1577 C C . ALA A 1 200 ? -17.399 -0.282 11.738 1.00 97.94 200 ALA A C 1
ATOM 1579 O O . ALA A 1 200 ? -17.423 -1.276 12.451 1.00 97.94 200 ALA A O 1
ATOM 1580 N N . LYS A 1 201 ? -18.485 0.116 11.074 1.00 96.88 201 LYS A N 1
ATOM 1581 C CA . LYS A 1 201 ? -19.745 -0.628 11.162 1.00 96.88 201 LYS A CA 1
ATOM 1582 C C . LYS A 1 201 ? -19.671 -1.893 10.314 1.00 96.88 201 LYS A C 1
ATOM 1584 O O . LYS A 1 201 ? -19.391 -1.798 9.122 1.00 96.88 201 LYS A O 1
ATOM 1589 N N . ASN A 1 202 ? -20.036 -3.029 10.909 1.00 96.38 202 ASN A N 1
ATOM 1590 C CA . ASN A 1 202 ? -20.101 -4.338 10.254 1.00 96.38 202 ASN A CA 1
ATOM 1591 C C . ASN A 1 202 ? -18.750 -4.825 9.712 1.00 96.38 202 ASN A C 1
ATOM 1593 O O . ASN A 1 202 ? -18.741 -5.579 8.737 1.00 96.38 202 ASN A O 1
ATOM 1597 N N . VAL A 1 203 ? -17.628 -4.390 10.293 1.00 97.06 203 VAL A N 1
ATOM 1598 C CA . VAL A 1 203 ? -16.323 -4.892 9.860 1.00 97.06 203 VAL A CA 1
ATOM 1599 C C . VAL A 1 203 ? -16.222 -6.379 10.183 1.00 97.06 203 VAL A C 1
ATOM 1601 O O . VAL A 1 203 ? -16.653 -6.851 11.234 1.00 97.06 203 VAL A O 1
ATOM 1604 N N . SER A 1 204 ? -15.692 -7.145 9.241 1.00 95.31 204 SER A N 1
ATOM 1605 C CA . SER A 1 204 ? -15.449 -8.571 9.418 1.00 95.31 204 SER A CA 1
ATOM 1606 C C . SER A 1 204 ? -14.289 -8.999 8.532 1.00 95.31 204 SER A C 1
ATOM 1608 O O . SER A 1 204 ? -13.719 -8.201 7.786 1.00 95.31 204 SER A O 1
ATOM 1610 N N . ARG A 1 205 ? -13.946 -10.285 8.589 1.00 90.25 205 ARG A N 1
ATOM 1611 C CA . ARG A 1 205 ? -12.930 -10.861 7.710 1.00 90.25 205 ARG A CA 1
ATOM 1612 C C . ARG A 1 205 ? -13.319 -10.775 6.227 1.00 90.25 205 ARG A C 1
ATOM 1614 O O . ARG A 1 205 ? -12.444 -10.731 5.369 1.00 90.25 205 ARG A O 1
ATOM 1621 N N . GLU A 1 206 ? -14.617 -10.737 5.943 1.00 94.50 206 GLU A N 1
ATOM 1622 C CA . GLU A 1 206 ? -15.214 -10.609 4.615 1.00 94.50 206 GLU A CA 1
ATOM 1623 C C . GLU A 1 206 ? -15.538 -9.144 4.277 1.00 94.50 206 GLU A C 1
ATOM 1625 O O . GLU A 1 206 ? -15.308 -8.695 3.154 1.00 94.50 206 GLU A O 1
ATOM 1630 N N . ASN A 1 207 ? -16.033 -8.378 5.253 1.00 97.44 207 ASN A N 1
ATOM 1631 C CA . ASN A 1 207 ? -16.435 -6.983 5.080 1.00 97.44 207 ASN A CA 1
ATOM 1632 C C . ASN A 1 207 ? -15.239 -6.038 5.240 1.00 97.44 207 ASN A C 1
ATOM 1634 O O . ASN A 1 207 ? -15.110 -5.332 6.240 1.00 97.44 207 ASN A O 1
ATOM 1638 N N . ILE A 1 2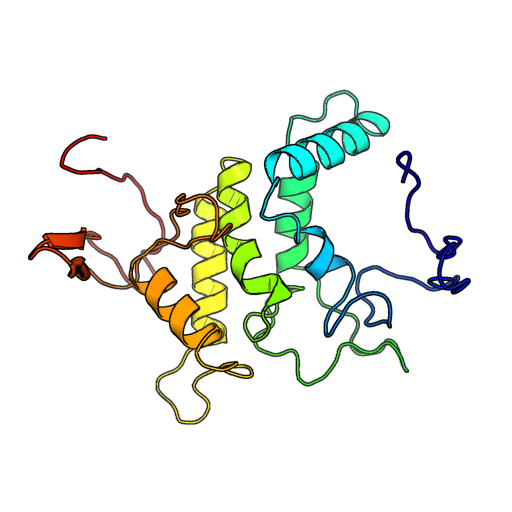08 ? -14.369 -6.029 4.231 1.00 97.50 208 ILE A N 1
ATOM 1639 C CA . ILE A 1 208 ? -13.131 -5.236 4.226 1.00 97.50 208 ILE A CA 1
ATOM 1640 C C . ILE A 1 208 ? -13.252 -3.897 3.487 1.00 97.50 208 ILE A C 1
ATOM 1642 O O . ILE A 1 208 ? -12.335 -3.083 3.567 1.00 97.50 208 ILE A O 1
ATOM 1646 N N . PHE A 1 209 ? -14.343 -3.655 2.753 1.00 98.44 209 PHE A N 1
ATOM 1647 C CA . PHE A 1 209 ? -14.458 -2.481 1.887 1.00 98.44 209 PHE A CA 1
ATOM 1648 C C . PHE A 1 209 ? -15.179 -1.310 2.555 1.00 98.44 209 PHE A C 1
ATOM 1650 O O . PHE A 1 209 ? -16.355 -1.415 2.915 1.00 98.44 209 PHE A O 1
ATOM 1657 N N . ILE A 1 210 ? -14.509 -0.162 2.644 1.00 97.81 210 ILE A N 1
ATOM 1658 C CA . ILE A 1 210 ? -15.096 1.067 3.188 1.00 97.81 210 ILE A CA 1
ATOM 1659 C C . ILE A 1 210 ? -16.033 1.680 2.145 1.00 97.81 210 ILE A C 1
ATOM 1661 O O . ILE A 1 210 ? -15.601 2.060 1.062 1.00 97.81 210 ILE A O 1
ATOM 1665 N N . GLN A 1 211 ? -17.315 1.806 2.496 1.00 97.00 211 GLN A N 1
ATOM 1666 C CA . GLN A 1 211 ? -18.338 2.406 1.626 1.00 97.00 211 GLN A CA 1
ATOM 1667 C C . GLN A 1 211 ? -18.437 3.929 1.786 1.00 97.00 211 GLN A C 1
ATOM 1669 O O . GLN A 1 211 ? -18.806 4.642 0.861 1.00 97.00 211 GLN A O 1
ATOM 1674 N N . SER A 1 212 ? -18.130 4.425 2.983 1.00 96.00 212 SER A N 1
ATOM 1675 C CA . SER A 1 212 ? -18.136 5.844 3.335 1.00 96.00 212 SER A CA 1
ATOM 1676 C C . SER A 1 212 ? -17.341 6.036 4.621 1.00 96.00 212 SER A C 1
ATOM 1678 O O . SER A 1 212 ? -17.375 5.157 5.487 1.00 96.00 212 SER A O 1
ATOM 1680 N N . ALA A 1 213 ? -16.708 7.191 4.790 1.00 95.75 213 ALA A N 1
ATOM 1681 C CA . ALA A 1 213 ? -16.037 7.577 6.025 1.00 95.75 213 ALA A CA 1
ATOM 1682 C C . ALA A 1 213 ? -16.555 8.938 6.496 1.00 95.75 213 ALA A C 1
ATOM 1684 O O . ALA A 1 213 ? -17.080 9.711 5.704 1.00 95.75 213 ALA A O 1
ATOM 1685 N N . ARG A 1 214 ? -16.428 9.204 7.798 1.00 96.88 214 ARG A N 1
ATOM 1686 C CA . ARG A 1 214 ? -16.712 10.510 8.396 1.00 96.88 214 ARG A CA 1
ATOM 1687 C C . ARG A 1 214 ? -15.633 10.854 9.395 1.00 96.88 214 ARG A C 1
ATOM 1689 O O . ARG A 1 214 ? -15.263 10.005 10.206 1.00 96.88 214 ARG A O 1
ATOM 1696 N N . TYR A 1 215 ? -15.216 12.110 9.415 1.00 96.25 215 TYR A N 1
ATOM 1697 C CA . TYR A 1 215 ? -14.322 12.644 10.430 1.00 96.25 215 TYR A CA 1
ATOM 1698 C C . TYR A 1 215 ? -15.047 13.688 11.279 1.00 96.25 215 TYR A C 1
ATOM 1700 O O . TYR A 1 215 ? -15.516 14.708 10.776 1.00 96.25 215 TYR A O 1
ATOM 1708 N N . ASN A 1 216 ? -15.187 13.423 12.582 1.00 95.75 216 ASN A N 1
ATOM 1709 C CA . ASN A 1 216 ? -15.910 14.291 13.522 1.00 95.75 216 ASN A CA 1
ATOM 1710 C C . ASN A 1 216 ? -17.309 14.710 13.022 1.00 95.75 216 ASN A C 1
ATOM 1712 O O . ASN A 1 216 ? -17.718 15.864 13.145 1.00 95.75 216 ASN A O 1
ATOM 1716 N N . GLY A 1 217 ? -18.038 13.753 12.436 1.00 94.19 217 GLY A N 1
ATOM 1717 C CA . GLY A 1 217 ? -19.398 13.946 11.926 1.00 94.19 217 GLY A CA 1
ATOM 1718 C C . GLY A 1 217 ? -19.496 14.610 10.551 1.00 94.19 217 GLY A C 1
ATOM 1719 O O . GLY A 1 217 ? -20.612 14.811 10.079 1.00 94.19 217 GLY A O 1
ATOM 1720 N N . LYS A 1 218 ? -18.368 14.929 9.910 1.00 93.31 218 LYS A N 1
ATOM 1721 C CA . LYS A 1 218 ? -18.312 15.480 8.552 1.00 93.31 218 LYS A CA 1
ATOM 1722 C C . LYS A 1 218 ? -17.919 14.388 7.564 1.00 93.31 218 LYS A C 1
ATOM 1724 O O . LYS A 1 218 ? -17.004 13.625 7.871 1.00 93.31 218 LYS A O 1
ATOM 1729 N N . ASP A 1 219 ? -18.646 14.315 6.453 1.00 85.75 219 ASP A N 1
ATOM 1730 C CA . ASP A 1 219 ? -18.291 13.478 5.300 1.00 85.75 219 ASP A CA 1
ATOM 1731 C C . ASP A 1 219 ? -16.983 13.972 4.658 1.00 85.75 219 ASP A C 1
ATOM 1733 O O . ASP A 1 219 ?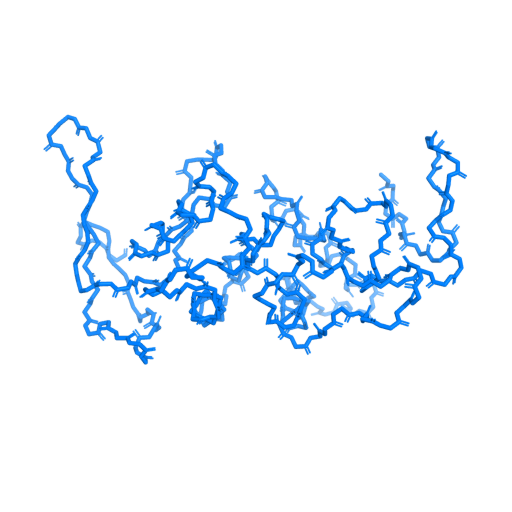 -16.760 15.209 4.656 1.00 85.75 219 ASP A O 1
#

pLDDT: mean 91.12, std 10.89, range [41.34, 98.69]

Radius of gyration: 19.01 Å; chains: 1; bounding box: 51×36×54 Å

Secondary structure (DSSP, 8-state):
--S----TT-B-TTT--B--TT--TTSB-TTSTTSBHHHHTT--TT-HHHHHHHHHHHHHHH-TTPPTTHHHHHHHHHHHHPPP-TT-GGGPPPTT--SEETTEETTSGGGTTGGGGGGGGT-HHHHHHHHHHHHHHHB-SSTT-BSS--GGGHHHHHHHHHHHTEE-SSTTTT--EE---SSSEEEEE-STT-EEEEE-TT--SS----S---BTTB-